Protein AF-A0A9D5EFJ5-F1 (afdb_monomer_lite)

Sequence (306 aa):
MTSESEPAAEPGQTRESKLQGLRSKIGEFRPDDLLLLDELTDQLERTRRLLRGETEEAAEAALARFSGQAEVEARIAAELAVSAPLAQPDRFGEAHRLAMRAVEVLEREGSRSPRVPRLGPLRPVVEAGAEYIAEYIVKSYAENIVTSLKKLYARREAQCAPQAPERRLIAHARLEMDRVAPTYSGGGLGAPFLLLGGLLVPLVASVTQYAGAIDFANRWVLFGGLGVLSVLFFLLSGMLLAGASVARRRSKLIMHQPLAALWETVGHAGRPPEDDATLFALAALILTAMLWFVLPAAGAVIYFVL

Radius of gyration: 32.92 Å; chains: 1; bounding box: 70×86×80 Å

Structure (mmCIF, N/CA/C/O backbone):
data_AF-A0A9D5EFJ5-F1
#
_entry.id   AF-A0A9D5EFJ5-F1
#
loop_
_atom_site.group_PDB
_atom_site.id
_atom_site.type_symbol
_atom_site.label_atom_id
_atom_site.label_alt_id
_atom_site.label_comp_id
_atom_site.label_asym_id
_atom_site.label_entity_id
_atom_site.label_seq_id
_atom_site.pdbx_PDB_ins_code
_atom_site.Cartn_x
_atom_site.Cartn_y
_atom_site.Cartn_z
_atom_site.occupancy
_atom_site.B_iso_or_equiv
_atom_site.auth_seq_id
_atom_site.auth_comp_id
_atom_site.auth_asym_id
_atom_site.auth_atom_id
_atom_site.pdbx_PDB_model_num
ATOM 1 N N . MET A 1 1 ? -5.883 71.395 -47.767 1.00 47.28 1 MET A N 1
ATOM 2 C CA . MET A 1 1 ? -7.279 71.846 -47.606 1.00 47.28 1 MET A CA 1
ATOM 3 C C . MET A 1 1 ? -8.037 71.394 -48.844 1.00 47.28 1 MET A C 1
ATOM 5 O O . MET A 1 1 ? -8.045 72.101 -49.836 1.00 47.28 1 MET A O 1
ATOM 9 N N . THR A 1 2 ? -8.579 70.181 -48.802 1.00 38.66 2 THR A N 1
ATOM 10 C CA . THR A 1 2 ? -9.576 69.659 -49.747 1.00 38.66 2 THR A CA 1
ATOM 11 C C . THR A 1 2 ? -10.281 68.531 -49.006 1.00 38.66 2 THR A C 1
ATOM 13 O O . THR A 1 2 ? -9.642 67.612 -48.504 1.00 38.66 2 THR A O 1
ATOM 16 N N . SER A 1 3 ? -11.580 68.724 -48.812 1.00 45.47 3 SER A N 1
ATOM 17 C CA . SER A 1 3 ? -12.507 67.840 -48.119 1.00 45.47 3 SER A CA 1
ATOM 18 C C . SER A 1 3 ? -13.130 66.923 -49.167 1.00 45.47 3 SER A C 1
ATOM 20 O O . SER A 1 3 ? -13.713 67.424 -50.123 1.00 45.47 3 SER A O 1
ATOM 22 N N . GLU A 1 4 ? -13.006 65.610 -48.988 1.00 45.62 4 GLU A N 1
ATOM 23 C CA . GLU A 1 4 ? -13.857 64.624 -49.656 1.00 45.62 4 GLU A CA 1
ATOM 24 C C . GLU A 1 4 ? -14.762 63.992 -48.599 1.00 45.62 4 GLU A C 1
ATOM 26 O O . GLU A 1 4 ? -14.306 63.428 -47.605 1.00 45.62 4 GLU A O 1
ATOM 31 N N . SER A 1 5 ? -16.062 64.194 -48.788 1.00 49.62 5 SER A N 1
ATOM 32 C CA . SER A 1 5 ? -17.155 63.649 -47.996 1.00 49.62 5 SER A CA 1
ATOM 33 C C . SER A 1 5 ? -17.522 62.256 -48.509 1.00 49.62 5 SER A C 1
ATOM 35 O O . SER A 1 5 ? -18.001 62.119 -49.635 1.00 49.62 5 SER A O 1
ATOM 37 N N . GLU A 1 6 ? -17.330 61.243 -47.673 1.00 50.19 6 GLU A N 1
ATOM 38 C CA . GLU A 1 6 ? -17.761 59.861 -47.901 1.00 50.19 6 GLU A CA 1
ATOM 39 C C . GLU A 1 6 ? -19.269 59.713 -47.576 1.00 50.19 6 GLU A C 1
ATOM 41 O O . GLU A 1 6 ? -19.713 60.214 -46.536 1.00 50.19 6 GLU A O 1
ATOM 46 N N . PRO A 1 7 ? -20.099 59.085 -48.435 1.00 50.78 7 PRO A N 1
ATOM 47 C CA . PRO A 1 7 ? -21.536 58.961 -48.196 1.00 50.78 7 PRO A CA 1
ATOM 48 C C . PRO A 1 7 ? -21.864 57.823 -47.214 1.00 50.78 7 PRO A C 1
ATOM 50 O O . PRO A 1 7 ? -21.381 56.700 -47.338 1.00 50.78 7 PRO A O 1
ATOM 53 N N . ALA A 1 8 ? -22.737 58.119 -46.248 1.00 48.03 8 ALA A N 1
ATOM 54 C CA . ALA A 1 8 ? -23.219 57.186 -45.233 1.00 48.03 8 ALA A CA 1
ATOM 55 C C . ALA A 1 8 ? -24.102 56.072 -45.835 1.00 48.03 8 ALA A C 1
ATOM 57 O O . ALA A 1 8 ? -25.132 56.350 -46.447 1.00 48.03 8 ALA A O 1
ATOM 58 N N . ALA A 1 9 ? -23.718 54.810 -45.619 1.00 48.19 9 ALA A N 1
ATOM 59 C CA . ALA A 1 9 ? -24.516 53.635 -45.965 1.00 48.19 9 ALA A CA 1
ATOM 60 C C . ALA A 1 9 ? -25.648 53.402 -44.941 1.00 48.19 9 ALA A C 1
ATOM 62 O O . ALA A 1 9 ? -25.416 53.378 -43.730 1.00 48.19 9 ALA A O 1
ATOM 63 N N . GLU A 1 10 ? -26.878 53.221 -45.432 1.00 56.62 10 GLU A N 1
ATOM 64 C CA . GLU A 1 10 ? -28.094 53.064 -44.625 1.00 56.62 10 GLU A CA 1
ATOM 65 C C . GLU A 1 10 ? -28.124 51.750 -43.798 1.00 56.62 10 GLU A C 1
ATOM 67 O O . GLU A 1 10 ? -27.931 50.660 -44.341 1.00 56.62 10 GLU A O 1
ATOM 72 N N . PRO A 1 11 ? -28.445 51.795 -42.488 1.00 52.81 11 PRO A N 1
ATOM 73 C CA . PRO A 1 11 ? -28.350 50.651 -41.565 1.00 52.81 11 PRO A CA 1
ATOM 74 C C . PRO A 1 11 ? -29.507 49.624 -41.626 1.00 52.81 11 PRO A C 1
ATOM 76 O O . PRO A 1 11 ? -29.551 48.705 -40.803 1.00 52.81 11 PRO A O 1
ATOM 79 N N . GLY A 1 12 ? -30.453 49.746 -42.565 1.00 55.78 12 GLY A N 1
ATOM 80 C CA . GLY A 1 12 ? -31.653 48.891 -42.633 1.00 55.78 12 GLY A CA 1
ATOM 81 C C . GLY A 1 12 ? -31.489 47.589 -43.429 1.00 55.78 12 GLY A C 1
ATOM 82 O O . GLY A 1 12 ? -32.004 46.542 -43.033 1.00 55.78 12 GLY A O 1
ATOM 83 N N . GLN A 1 13 ? -30.719 47.617 -44.519 1.00 55.59 13 GLN A N 1
ATOM 84 C CA . GLN A 1 13 ? -30.711 46.544 -45.526 1.00 55.59 13 GLN A CA 1
ATOM 85 C C . GLN A 1 13 ? -30.025 45.250 -45.042 1.00 55.59 13 GLN A C 1
ATOM 87 O O . GLN A 1 13 ? -30.411 44.136 -45.400 1.00 55.59 13 GLN A O 1
ATOM 92 N N . THR A 1 14 ? -29.040 45.375 -44.151 1.00 61.50 14 THR A N 1
ATOM 93 C CA . THR A 1 14 ? -28.231 44.249 -43.656 1.00 61.50 14 THR A CA 1
ATOM 94 C C . THR A 1 14 ? -28.975 43.378 -42.639 1.00 61.50 14 THR A C 1
ATOM 96 O O . THR A 1 14 ? -28.653 42.200 -42.467 1.00 61.50 14 THR A O 1
ATOM 99 N N . ARG A 1 15 ? -29.970 43.934 -41.934 1.00 60.28 15 ARG A N 1
ATOM 100 C CA . ARG A 1 15 ? -30.689 43.225 -40.863 1.00 60.28 15 ARG A CA 1
ATOM 101 C C . ARG A 1 15 ? -31.810 42.349 -41.417 1.00 60.28 15 ARG A C 1
ATOM 103 O O . ARG A 1 15 ? -31.936 41.203 -40.993 1.00 60.28 15 ARG A O 1
ATOM 110 N N . GLU A 1 16 ? -32.552 42.844 -42.405 1.00 67.19 16 GLU A N 1
ATOM 111 C CA . GLU A 1 16 ? -33.590 42.063 -43.087 1.00 67.19 16 GLU A CA 1
ATOM 112 C C . GLU A 1 16 ? -32.994 40.923 -43.916 1.00 67.19 16 GLU A C 1
ATOM 114 O O . GLU A 1 16 ? -33.463 39.793 -43.805 1.00 67.19 16 GLU A O 1
ATOM 119 N N . SER A 1 17 ? -31.884 41.167 -44.623 1.00 68.19 17 SER A N 1
ATOM 120 C CA . SER A 1 17 ? -31.132 40.126 -45.344 1.00 68.19 17 SER A CA 1
ATOM 121 C C . SER A 1 17 ? -30.674 38.985 -44.418 1.00 68.19 17 SER A C 1
ATOM 123 O O . SER A 1 17 ? -30.852 37.804 -44.731 1.00 68.19 17 SER A O 1
ATOM 125 N N . LYS A 1 18 ? -30.179 39.311 -43.212 1.00 65.31 18 LYS A N 1
ATOM 126 C CA . LYS A 1 18 ? -29.806 38.304 -42.201 1.00 65.31 18 LYS A CA 1
ATOM 127 C C . LYS A 1 18 ? -31.008 37.523 -41.664 1.00 65.31 18 LYS A C 1
ATOM 129 O O . LYS A 1 18 ? -30.889 36.319 -41.443 1.00 65.31 18 LYS A O 1
ATOM 134 N N . LEU A 1 19 ? -32.154 38.174 -41.463 1.00 66.75 19 LEU A N 1
ATOM 135 C CA . LEU A 1 19 ? -33.380 37.512 -41.001 1.00 66.75 19 LEU A CA 1
ATOM 136 C C . LEU A 1 19 ? -33.989 36.607 -42.081 1.00 66.75 19 LEU A C 1
ATOM 138 O O . LEU A 1 19 ? -34.489 35.528 -41.762 1.00 66.75 19 LEU A O 1
ATOM 142 N N . GLN A 1 20 ? -33.890 36.996 -43.353 1.00 70.38 20 GLN A N 1
ATOM 143 C CA . GLN A 1 20 ? -34.321 36.176 -44.484 1.00 70.38 20 GLN A CA 1
ATOM 144 C C . GLN A 1 20 ? -33.428 34.940 -44.657 1.00 70.38 20 GLN A C 1
ATOM 146 O O . GLN A 1 20 ? -33.949 33.840 -44.833 1.00 70.38 20 GLN A O 1
ATOM 151 N N . GLY A 1 21 ? -32.107 35.094 -44.496 1.00 66.62 21 GLY A N 1
ATOM 152 C CA . GLY A 1 21 ? -31.154 33.977 -44.505 1.00 66.62 21 GLY A CA 1
ATOM 153 C C . GLY A 1 21 ? -31.282 33.023 -43.307 1.00 66.62 21 GLY A C 1
ATOM 154 O O . GLY A 1 21 ? -30.957 31.844 -43.417 1.00 66.62 21 GLY A O 1
ATOM 155 N N . LEU A 1 22 ? -31.780 33.502 -42.162 1.00 60.41 22 LEU A N 1
ATOM 156 C CA . LEU A 1 22 ? -32.129 32.651 -41.017 1.00 60.41 22 LEU A CA 1
ATOM 157 C C . LEU A 1 22 ? -33.438 31.890 -41.256 1.00 60.41 22 LEU A C 1
ATOM 159 O O . LEU A 1 22 ? -33.509 30.701 -40.959 1.00 60.41 22 LEU A O 1
ATOM 163 N N . ARG A 1 23 ? -34.458 32.537 -41.838 1.00 60.59 23 ARG A N 1
ATOM 164 C CA . ARG A 1 23 ? -35.725 31.874 -42.189 1.00 60.59 23 ARG A CA 1
ATOM 165 C C . ARG A 1 23 ? -35.553 30.799 -43.259 1.00 60.59 23 ARG A C 1
ATOM 167 O O . ARG A 1 23 ? -36.187 29.756 -43.140 1.00 60.59 23 ARG A O 1
ATOM 174 N N . SER A 1 24 ? -34.695 31.014 -44.258 1.00 61.81 24 SER A N 1
ATOM 175 C CA . SER A 1 24 ? -34.418 29.989 -45.272 1.00 61.81 24 SER A CA 1
ATOM 176 C C . SER A 1 24 ? -33.706 28.771 -44.681 1.00 61.81 24 SER A C 1
ATOM 178 O O . SER A 1 24 ? -34.071 27.651 -45.015 1.00 61.81 24 SER A O 1
ATOM 180 N N . LYS A 1 25 ? -32.778 28.970 -43.733 1.00 58.41 25 LYS A N 1
ATOM 181 C CA . LYS A 1 25 ? -32.111 27.870 -43.013 1.00 58.41 25 LYS A CA 1
ATOM 182 C C . LYS A 1 25 ? -33.039 27.093 -42.078 1.00 58.41 25 LYS A C 1
ATOM 184 O O . LYS A 1 25 ? -32.859 25.897 -41.905 1.00 58.41 25 LYS A O 1
ATOM 189 N N . ILE A 1 26 ? -34.037 27.749 -41.482 1.00 58.66 26 ILE A N 1
ATOM 190 C CA . ILE A 1 26 ? -35.037 27.080 -40.630 1.00 58.66 26 ILE A CA 1
ATOM 191 C C . ILE A 1 26 ? -36.000 26.220 -41.469 1.00 58.66 26 ILE A C 1
ATOM 193 O O . ILE A 1 26 ? -36.470 25.194 -40.991 1.00 58.66 26 ILE A O 1
ATOM 197 N N . GLY A 1 27 ? -36.256 26.588 -42.728 1.00 56.75 27 GLY A N 1
ATOM 198 C CA . GLY A 1 27 ? -37.067 25.788 -43.654 1.00 56.75 27 GLY A CA 1
ATOM 199 C C . GLY A 1 27 ? -36.368 24.547 -44.225 1.00 56.75 27 GLY A C 1
ATOM 200 O O . GLY A 1 27 ? -37.014 23.767 -44.917 1.00 56.75 27 GLY A O 1
ATOM 201 N N . GLU A 1 28 ? -35.071 24.366 -43.957 1.00 57.62 28 GLU A N 1
ATOM 202 C CA . GLU A 1 28 ? -34.240 23.292 -44.524 1.00 57.62 28 GLU A CA 1
ATOM 203 C C . GLU A 1 28 ? -34.082 22.081 -43.582 1.00 57.62 28 GLU A C 1
ATOM 205 O O . GLU A 1 28 ? -33.485 21.073 -43.960 1.00 57.62 28 GLU A O 1
ATOM 210 N N . PHE A 1 29 ? -34.639 22.142 -42.366 1.00 54.31 29 PHE A N 1
ATOM 211 C CA . PHE A 1 29 ? -34.647 21.001 -41.449 1.00 54.31 29 PHE A CA 1
ATOM 212 C C . PHE A 1 29 ? -35.578 19.904 -41.970 1.00 54.31 29 PHE A C 1
ATOM 214 O O . PHE A 1 29 ? -36.763 20.133 -42.226 1.00 54.31 29 PHE A O 1
ATOM 221 N N . ARG A 1 30 ? -35.040 18.691 -42.128 1.00 59.56 30 ARG A N 1
ATOM 222 C CA . ARG A 1 30 ? -35.836 17.516 -42.490 1.00 59.56 30 ARG A CA 1
ATOM 223 C C . ARG A 1 30 ? -36.831 17.199 -41.364 1.00 59.56 30 ARG A C 1
ATOM 225 O O . ARG A 1 30 ? -36.515 17.423 -40.198 1.00 59.56 30 ARG A O 1
ATOM 232 N N . PRO A 1 31 ? -38.008 16.628 -41.678 1.00 58.53 31 PRO A N 1
ATOM 233 C CA . PRO A 1 31 ? -38.983 16.225 -40.661 1.00 58.53 31 PRO A CA 1
ATOM 234 C C . PRO A 1 31 ? -38.388 15.281 -39.599 1.00 58.53 31 PRO A C 1
ATOM 236 O O . PRO A 1 31 ? -38.778 15.357 -38.440 1.00 58.53 31 PRO A O 1
ATOM 239 N N . ASP A 1 32 ? -37.385 14.475 -39.959 1.00 56.69 32 ASP A N 1
ATOM 240 C CA . ASP A 1 32 ? -36.667 13.593 -39.028 1.00 56.69 32 ASP A CA 1
ATOM 241 C C . ASP A 1 32 ? -35.785 14.357 -38.017 1.00 56.69 32 ASP A C 1
ATOM 243 O O . ASP A 1 32 ? -35.671 13.945 -36.863 1.00 56.69 32 ASP A O 1
ATOM 247 N N . ASP A 1 33 ? -35.210 15.501 -38.407 1.00 56.09 33 ASP A N 1
ATOM 248 C CA . ASP A 1 33 ? -34.431 16.357 -37.499 1.00 56.09 33 ASP A CA 1
ATOM 249 C C . ASP A 1 33 ? -35.350 17.102 -36.522 1.00 56.09 33 ASP A C 1
ATOM 251 O O . ASP A 1 33 ? -34.983 17.327 -35.370 1.00 56.09 33 ASP A O 1
ATOM 255 N N . LEU A 1 34 ? -36.568 17.444 -36.957 1.00 60.66 34 LEU A N 1
ATOM 256 C CA . LEU A 1 34 ? -37.600 18.020 -36.092 1.00 60.66 34 LEU A CA 1
ATOM 257 C C . LEU A 1 34 ? -38.104 17.000 -35.063 1.00 60.66 34 LEU A C 1
ATOM 259 O O . LEU A 1 34 ? -38.287 17.372 -33.912 1.00 60.66 34 LEU A O 1
ATOM 263 N N . LEU A 1 35 ? -38.241 15.721 -35.435 1.00 64.19 35 LEU A N 1
ATOM 264 C CA . LEU A 1 35 ? -38.588 14.634 -34.507 1.00 64.19 35 LEU A CA 1
ATOM 265 C C . LEU A 1 35 ? -37.483 14.369 -33.473 1.00 64.19 35 LEU A C 1
ATOM 267 O O . LEU A 1 35 ? -37.779 14.134 -32.304 1.00 64.19 35 LEU A O 1
ATOM 271 N N . LEU A 1 36 ? -36.209 14.433 -33.877 1.00 60.91 36 LEU A N 1
ATOM 272 C CA . LEU A 1 36 ? -35.073 14.315 -32.954 1.00 60.91 36 LEU A CA 1
ATOM 273 C C . LEU A 1 36 ? -34.976 15.511 -32.005 1.00 60.91 36 LEU A C 1
ATOM 275 O O . LEU A 1 36 ? -34.659 15.338 -30.829 1.00 60.91 36 LEU A O 1
ATOM 279 N N . LEU A 1 37 ? -35.252 16.719 -32.499 1.00 65.50 37 LEU A N 1
ATOM 280 C CA . LEU A 1 37 ? -35.305 17.915 -31.667 1.00 65.50 37 LEU A CA 1
ATOM 281 C C . LEU A 1 37 ? -36.511 17.889 -30.729 1.00 65.50 37 LEU A C 1
ATOM 283 O O . LEU A 1 37 ? -36.347 18.298 -29.587 1.00 65.50 37 LEU A O 1
ATOM 287 N N . ASP A 1 38 ? -37.666 17.370 -31.144 1.00 70.06 38 ASP A N 1
ATOM 288 C CA . ASP A 1 38 ? -38.824 17.190 -30.263 1.00 70.06 38 ASP A CA 1
ATOM 289 C C . ASP A 1 38 ? -38.540 16.148 -29.180 1.00 70.06 38 ASP A C 1
ATOM 291 O O . ASP A 1 38 ? -38.756 16.436 -28.011 1.00 70.06 38 ASP A O 1
ATOM 295 N N . GLU A 1 39 ? -37.954 14.993 -29.512 1.00 71.50 39 GLU A N 1
ATOM 296 C CA . GLU A 1 39 ? -37.586 13.976 -28.514 1.00 71.50 39 GLU A CA 1
ATOM 297 C C . GLU A 1 39 ? -36.533 14.507 -27.527 1.00 71.50 39 GLU A C 1
ATOM 299 O O . GLU A 1 39 ? -36.642 14.294 -26.320 1.00 71.50 39 GLU A O 1
ATOM 304 N N . LEU A 1 40 ? -35.525 15.247 -28.004 1.00 66.25 40 LEU A N 1
ATOM 305 C CA . LEU A 1 40 ? -34.531 15.886 -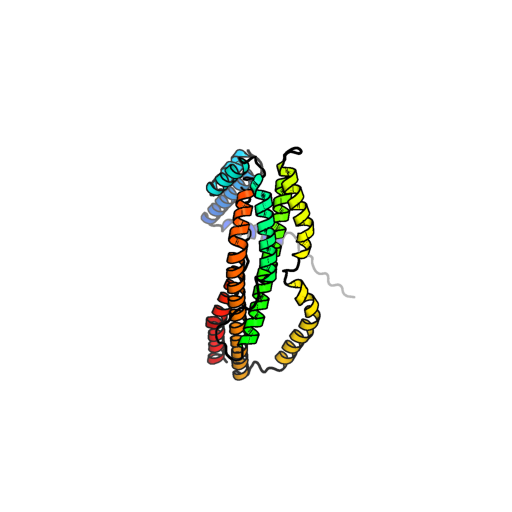27.134 1.00 66.25 40 LEU A CA 1
ATOM 306 C C . LEU A 1 40 ? -35.146 17.002 -26.284 1.00 66.25 40 LEU A C 1
ATOM 308 O O . LEU A 1 40 ? -34.763 17.172 -25.125 1.00 66.25 40 LEU A O 1
ATOM 312 N N . THR A 1 41 ? -36.104 17.748 -26.836 1.00 76.12 41 THR A N 1
ATOM 313 C CA . THR A 1 41 ? -36.837 18.799 -26.121 1.00 76.12 41 THR A CA 1
ATOM 314 C C . THR A 1 41 ? -37.747 18.189 -25.062 1.00 76.12 41 THR A C 1
ATOM 316 O O . THR A 1 41 ? -37.753 18.668 -23.932 1.00 76.12 41 THR A O 1
ATOM 319 N N . ASP A 1 42 ? -38.416 17.079 -25.362 1.00 75.38 42 ASP A N 1
ATOM 320 C CA . ASP A 1 42 ? -39.234 16.306 -24.429 1.00 75.38 42 ASP A CA 1
ATOM 321 C C . ASP A 1 42 ? -38.381 15.648 -23.347 1.00 75.38 42 ASP A C 1
ATOM 323 O O . ASP A 1 42 ? -38.771 15.637 -22.180 1.00 75.38 42 ASP A O 1
ATOM 327 N N . GLN A 1 43 ? -37.190 15.143 -23.678 1.00 71.00 43 GLN A N 1
ATOM 328 C CA . GLN A 1 43 ? -36.236 14.643 -22.687 1.00 71.00 43 GLN A CA 1
ATOM 329 C C . GLN A 1 43 ? -35.720 15.761 -21.778 1.00 71.00 43 GLN A C 1
ATOM 331 O O . GLN A 1 43 ? -35.647 15.573 -20.560 1.00 71.00 43 GLN A O 1
ATOM 336 N N . LEU A 1 44 ? -35.403 16.934 -22.329 1.00 71.88 44 LEU A N 1
ATOM 337 C CA . LEU A 1 44 ? -34.976 18.103 -21.560 1.00 71.88 44 LEU A CA 1
ATOM 338 C C . LEU A 1 44 ? -36.108 18.671 -20.703 1.00 71.88 44 LEU A C 1
ATOM 340 O O . LEU A 1 44 ? -35.864 19.011 -19.550 1.00 71.88 44 LEU A O 1
ATOM 344 N N . GLU A 1 45 ? -37.337 18.726 -21.210 1.00 70.38 45 GLU A N 1
ATOM 345 C CA . GLU A 1 45 ? -38.508 19.208 -20.477 1.00 70.38 45 GLU A CA 1
ATOM 346 C C . GLU A 1 45 ? -38.929 18.200 -19.397 1.00 70.38 45 GLU A C 1
ATOM 348 O O . GLU A 1 45 ? -39.250 18.596 -18.278 1.00 70.38 45 GLU A O 1
ATOM 353 N N . ARG A 1 46 ? -38.817 16.890 -19.660 1.00 63.97 46 ARG A N 1
ATOM 354 C CA . ARG A 1 46 ? -38.998 15.816 -18.667 1.00 63.97 46 ARG A CA 1
ATOM 355 C C . ARG A 1 46 ? -37.944 15.898 -17.563 1.00 63.97 46 ARG A C 1
ATOM 357 O O . ARG A 1 46 ? -38.290 15.836 -16.387 1.00 63.97 46 ARG A O 1
ATOM 364 N N . THR A 1 47 ? -36.680 16.123 -17.918 1.00 64.50 47 THR A N 1
ATOM 365 C CA . THR A 1 47 ? -35.578 16.313 -16.955 1.00 64.50 47 THR A CA 1
ATOM 366 C C . THR A 1 47 ? -35.751 17.613 -16.165 1.00 64.50 47 THR A C 1
ATOM 368 O O . THR A 1 47 ? -35.570 17.644 -14.952 1.00 64.50 47 THR A O 1
ATOM 371 N N . ARG A 1 48 ? -36.181 18.691 -16.824 1.00 65.88 48 ARG A N 1
ATOM 372 C CA . ARG A 1 48 ? -36.479 19.986 -16.204 1.00 65.88 48 ARG A CA 1
ATOM 373 C C . ARG A 1 48 ? -37.675 19.912 -15.259 1.00 65.88 48 ARG A C 1
ATOM 375 O O . ARG A 1 48 ? -37.631 20.564 -14.222 1.00 65.88 48 ARG A O 1
ATOM 382 N N . ARG A 1 49 ? -38.716 19.137 -15.584 1.00 62.25 49 ARG A N 1
ATOM 383 C CA . ARG A 1 49 ? -39.863 18.871 -14.698 1.00 62.25 49 ARG A CA 1
ATOM 384 C C . ARG A 1 49 ? -39.447 18.057 -13.474 1.00 62.25 49 ARG A C 1
ATOM 386 O O . ARG A 1 49 ? -39.788 18.456 -12.366 1.00 62.25 49 ARG A O 1
ATOM 393 N N . LEU A 1 50 ? -38.622 17.020 -13.652 1.00 59.28 50 LEU A N 1
ATOM 394 C CA . LEU A 1 50 ? -38.018 16.267 -12.541 1.00 59.28 50 LEU A CA 1
ATOM 395 C C . LEU A 1 50 ? -37.172 17.168 -11.620 1.00 59.28 50 LEU A C 1
ATOM 397 O O . LEU A 1 50 ? -37.210 17.016 -10.406 1.00 59.28 50 LEU A O 1
ATOM 401 N N . LEU A 1 51 ? -36.456 18.148 -12.182 1.00 59.97 51 LEU A N 1
ATOM 402 C CA . LEU A 1 51 ? -35.630 19.100 -11.428 1.00 59.97 51 LEU A CA 1
ATOM 403 C C . LEU A 1 51 ? -36.414 20.271 -10.803 1.00 59.97 51 LEU A C 1
ATOM 405 O O . LEU A 1 51 ? -35.865 20.971 -9.954 1.00 59.97 51 LEU A O 1
ATOM 409 N N . ARG A 1 52 ? -37.662 20.534 -11.223 1.00 60.88 52 ARG A N 1
ATOM 410 C CA . ARG A 1 52 ? -38.454 21.704 -10.785 1.00 60.88 52 ARG A CA 1
ATOM 411 C C . ARG A 1 52 ? -39.518 21.426 -9.722 1.00 60.88 52 ARG A C 1
ATOM 413 O O . ARG A 1 52 ? -40.135 22.386 -9.271 1.00 60.88 52 ARG A O 1
ATOM 420 N N . GLY A 1 53 ? -39.666 20.189 -9.254 1.00 56.44 53 GLY A N 1
ATOM 421 C CA . GLY A 1 53 ? -40.389 19.911 -8.010 1.00 56.44 53 GLY A CA 1
ATOM 422 C C . GLY A 1 53 ? -41.866 19.552 -8.158 1.00 56.44 53 GLY A C 1
ATOM 423 O O . GLY A 1 53 ? -42.716 20.203 -7.559 1.00 56.44 53 GLY A O 1
ATOM 424 N N . GLU A 1 54 ? -42.169 18.454 -8.848 1.00 54.44 54 GLU A N 1
ATOM 425 C CA . GLU A 1 54 ? -43.401 17.707 -8.575 1.00 54.44 54 GLU A CA 1
ATOM 426 C C . GLU A 1 54 ? -43.021 16.340 -8.001 1.00 54.44 54 GLU A C 1
ATOM 428 O O . GLU A 1 54 ? -42.597 15.448 -8.723 1.00 54.44 54 GLU A O 1
ATOM 433 N N . THR A 1 55 ? -43.114 16.303 -6.666 1.00 64.50 55 THR A N 1
ATOM 434 C CA . THR A 1 55 ? -42.871 15.229 -5.689 1.00 64.50 55 THR A CA 1
ATOM 435 C C . THR A 1 55 ? -41.477 14.587 -5.675 1.00 64.50 55 THR A C 1
ATOM 437 O O . THR A 1 55 ? -40.971 14.059 -6.661 1.00 64.50 55 THR A O 1
ATOM 440 N N . GLU A 1 56 ? -40.865 14.590 -4.486 1.00 64.62 56 GLU A N 1
ATOM 441 C CA . GLU A 1 56 ? -39.658 13.817 -4.154 1.00 64.62 56 GLU A CA 1
ATOM 442 C C . GLU A 1 56 ? -39.801 12.355 -4.608 1.00 64.62 56 GLU A C 1
ATOM 444 O O . GLU A 1 56 ? -38.888 11.810 -5.214 1.00 64.62 56 GLU A O 1
ATOM 449 N N . GLU A 1 57 ? -41.007 11.794 -4.487 1.00 65.25 57 GLU A N 1
ATOM 450 C CA . GLU A 1 57 ? -41.378 10.460 -4.969 1.00 65.25 57 GLU A CA 1
ATOM 451 C C . GLU A 1 57 ? -41.240 10.264 -6.490 1.00 65.25 57 GLU A C 1
ATOM 453 O O . GLU A 1 57 ? -40.850 9.183 -6.927 1.00 65.25 57 GLU A O 1
ATOM 458 N N . ALA A 1 58 ? -41.547 11.260 -7.331 1.00 61.81 58 ALA A N 1
ATOM 459 C CA . ALA A 1 58 ? -41.410 11.120 -8.785 1.00 61.81 58 ALA A CA 1
ATOM 460 C C . ALA A 1 58 ? -39.942 11.219 -9.228 1.00 61.81 58 ALA A C 1
ATOM 462 O O . ALA A 1 58 ? -39.519 10.505 -10.144 1.00 61.81 58 ALA A O 1
ATOM 463 N N . ALA A 1 59 ? -39.158 12.065 -8.553 1.00 63.16 59 ALA A N 1
ATOM 464 C CA . ALA A 1 59 ? -37.711 12.122 -8.720 1.00 63.16 59 ALA A CA 1
ATOM 465 C C . ALA A 1 59 ? -37.054 10.816 -8.246 1.00 63.16 59 ALA A C 1
ATOM 467 O O . ALA A 1 59 ? -36.249 10.233 -8.972 1.00 63.16 59 ALA A O 1
ATOM 468 N N . GLU A 1 60 ? -37.459 10.303 -7.086 1.00 66.38 60 GLU A N 1
ATOM 469 C CA . GLU A 1 60 ? -36.977 9.046 -6.522 1.00 66.38 60 GLU A CA 1
ATOM 470 C C . GLU A 1 60 ? -37.377 7.848 -7.394 1.00 66.38 60 GLU A C 1
ATOM 472 O O . GLU A 1 60 ? -36.528 7.021 -7.706 1.00 66.38 60 GLU A O 1
ATOM 477 N N . ALA A 1 61 ? -38.600 7.800 -7.935 1.00 67.69 61 ALA A N 1
ATOM 478 C CA . ALA A 1 61 ? -39.030 6.764 -8.881 1.00 67.69 61 ALA A CA 1
ATOM 479 C C . ALA A 1 61 ? -38.292 6.822 -10.233 1.00 67.69 61 ALA A C 1
ATOM 481 O O . ALA A 1 61 ? -38.076 5.786 -10.870 1.00 67.69 61 ALA A O 1
ATOM 482 N N . ALA A 1 62 ? -37.906 8.015 -10.698 1.00 64.88 62 ALA A N 1
ATOM 483 C CA . ALA A 1 62 ? -37.090 8.172 -11.901 1.00 64.88 62 ALA A CA 1
ATOM 484 C C . ALA A 1 62 ? -35.638 7.722 -11.665 1.00 64.88 62 ALA A C 1
ATOM 486 O O . ALA A 1 62 ? -35.058 7.066 -12.531 1.00 64.88 62 ALA A O 1
ATOM 487 N N . LEU A 1 63 ? -35.077 8.023 -10.490 1.00 66.75 63 LEU A N 1
ATOM 488 C CA . LEU A 1 63 ? -33.726 7.623 -10.084 1.00 66.75 63 LEU A CA 1
ATOM 489 C C . LEU A 1 63 ? -33.638 6.131 -9.723 1.00 66.75 63 LEU A C 1
ATOM 491 O O . LEU A 1 63 ? -32.644 5.489 -10.060 1.00 66.75 63 LEU A O 1
ATOM 495 N N . ALA A 1 64 ? -34.699 5.551 -9.152 1.00 70.62 64 ALA A N 1
ATOM 496 C CA . ALA A 1 64 ? -34.793 4.134 -8.792 1.00 70.62 64 ALA A CA 1
ATOM 497 C C . ALA A 1 64 ? -34.645 3.195 -10.003 1.00 70.62 64 ALA A C 1
ATOM 499 O O . ALA A 1 64 ? -34.219 2.050 -9.884 1.00 70.62 64 ALA A O 1
ATOM 500 N N . ARG A 1 65 ? -34.954 3.686 -11.210 1.00 64.94 65 ARG A N 1
ATOM 501 C CA . ARG A 1 65 ? -34.740 2.942 -12.465 1.00 64.94 65 ARG A CA 1
ATOM 502 C C . ARG A 1 65 ? -33.260 2.798 -12.829 1.00 64.94 65 ARG A C 1
ATOM 504 O O . ARG A 1 65 ? -32.920 1.922 -13.618 1.00 64.94 65 ARG A O 1
ATOM 511 N N . PHE A 1 66 ? -32.396 3.640 -12.264 1.00 64.69 66 PHE A N 1
ATOM 512 C CA . PHE A 1 66 ? -30.947 3.623 -12.467 1.00 64.69 66 PHE A CA 1
ATOM 513 C C . PHE A 1 66 ? -30.176 3.098 -11.244 1.00 64.69 66 PHE A C 1
ATOM 515 O O . PHE A 1 66 ? -28.987 2.793 -11.367 1.00 64.69 66 PHE A O 1
ATOM 522 N N . SER A 1 67 ? -30.823 2.934 -10.083 1.00 62.50 67 SER A N 1
ATOM 523 C CA . SER A 1 67 ? -30.221 2.371 -8.867 1.00 62.50 67 SER A CA 1
ATOM 524 C C . SER A 1 67 ? -30.172 0.836 -8.926 1.00 62.50 67 SER A C 1
ATOM 526 O O . SER A 1 67 ? -30.841 0.111 -8.197 1.00 62.50 67 SER A O 1
ATOM 528 N N . GLY A 1 68 ? -29.351 0.297 -9.826 1.00 58.41 68 GLY A N 1
ATOM 529 C CA . GLY A 1 68 ? -29.125 -1.147 -9.972 1.00 58.41 68 GLY A CA 1
ATOM 530 C C . GLY A 1 68 ? -28.274 -1.774 -8.858 1.00 58.41 68 GLY A C 1
ATOM 531 O O . GLY A 1 68 ? -27.411 -2.595 -9.158 1.00 58.41 68 GLY A O 1
ATOM 532 N N . GLN A 1 69 ? -28.442 -1.372 -7.593 1.00 68.62 69 GLN A N 1
ATOM 533 C CA . GLN A 1 69 ? -27.539 -1.743 -6.495 1.00 68.62 69 GLN A CA 1
ATOM 534 C C . GLN A 1 69 ? -28.245 -2.363 -5.279 1.00 68.62 69 GLN A C 1
ATOM 536 O O . GLN A 1 69 ? -27.808 -2.164 -4.148 1.00 68.62 69 GLN A O 1
ATOM 541 N N . ALA A 1 70 ? -29.276 -3.185 -5.501 1.00 75.44 70 ALA A N 1
ATOM 542 C CA . ALA A 1 70 ? -30.031 -3.850 -4.430 1.00 75.44 70 ALA A CA 1
ATOM 543 C C . ALA A 1 70 ? -29.143 -4.575 -3.393 1.00 75.44 70 ALA A C 1
ATOM 545 O O . ALA A 1 70 ? -29.445 -4.569 -2.205 1.00 75.44 70 ALA A O 1
ATOM 546 N N . GLU A 1 71 ? -28.014 -5.162 -3.808 1.00 77.25 71 GLU A N 1
ATOM 547 C CA . GLU A 1 71 ? -27.068 -5.807 -2.886 1.00 77.25 71 GLU A CA 1
ATOM 548 C C . GLU A 1 71 ? -26.300 -4.798 -2.011 1.00 77.25 71 GLU A C 1
ATOM 550 O O . GLU A 1 71 ? -26.059 -5.043 -0.828 1.00 77.25 71 GLU A O 1
ATOM 555 N N . VAL A 1 72 ? -25.928 -3.640 -2.567 1.00 80.31 72 VAL A N 1
ATOM 556 C CA . VAL A 1 72 ? -25.263 -2.565 -1.814 1.00 80.31 72 VAL A CA 1
ATOM 557 C C . VAL A 1 72 ? -26.249 -1.921 -0.850 1.00 80.31 72 VAL A C 1
ATOM 559 O O . VAL A 1 72 ? -25.896 -1.705 0.303 1.00 80.31 72 VAL A O 1
ATOM 562 N N . GLU A 1 73 ? -27.479 -1.669 -1.291 1.00 84.50 73 GLU A N 1
ATOM 563 C CA . GLU A 1 73 ? -28.556 -1.124 -0.461 1.00 84.50 73 GLU A CA 1
ATOM 564 C C . GLU A 1 73 ? -28.927 -2.082 0.675 1.00 84.50 73 GLU A C 1
ATOM 566 O O . GLU A 1 73 ? -28.997 -1.662 1.829 1.00 84.50 73 GLU A O 1
ATOM 571 N N . ALA A 1 74 ? -29.053 -3.383 0.393 1.00 81.94 74 ALA A N 1
ATOM 572 C CA . ALA A 1 74 ? -29.261 -4.404 1.417 1.00 81.94 74 ALA A CA 1
ATOM 573 C C . ALA A 1 74 ? -28.098 -4.456 2.418 1.00 81.94 74 ALA A C 1
ATOM 575 O O . ALA A 1 74 ? -28.324 -4.575 3.623 1.00 81.94 74 ALA A O 1
ATOM 576 N N . ARG A 1 75 ? -26.850 -4.314 1.948 1.00 81.25 75 ARG A N 1
ATOM 577 C CA . ARG A 1 75 ? -25.677 -4.220 2.828 1.00 81.25 75 ARG A CA 1
ATOM 578 C C . ARG A 1 75 ? -25.703 -2.951 3.679 1.00 81.25 75 ARG A C 1
ATOM 580 O O . ARG A 1 75 ? -25.421 -3.042 4.867 1.00 81.25 75 ARG A O 1
ATOM 587 N N . ILE A 1 76 ? -26.058 -1.797 3.112 1.00 84.81 76 ILE A N 1
ATOM 588 C CA . ILE A 1 76 ? -26.196 -0.534 3.854 1.00 84.81 76 ILE A CA 1
ATOM 589 C C . ILE A 1 76 ? -27.267 -0.682 4.936 1.00 84.81 76 ILE A C 1
ATOM 591 O O . ILE A 1 76 ? -27.013 -0.351 6.090 1.00 84.81 76 ILE A O 1
ATOM 595 N N . ALA A 1 77 ? -28.436 -1.225 4.591 1.00 85.81 77 ALA A N 1
ATOM 596 C CA . ALA A 1 77 ? -29.511 -1.470 5.546 1.00 85.81 77 ALA A CA 1
ATOM 597 C C . ALA A 1 77 ? -29.066 -2.423 6.668 1.00 85.81 77 ALA A C 1
ATOM 599 O O . ALA A 1 77 ? -29.322 -2.152 7.840 1.00 85.81 77 ALA A O 1
ATOM 600 N N . ALA A 1 78 ? -28.343 -3.496 6.329 1.00 82.50 78 ALA A N 1
ATOM 601 C CA . ALA A 1 78 ? -27.780 -4.419 7.311 1.00 82.50 78 ALA A CA 1
ATOM 602 C C . ALA A 1 78 ? -26.731 -3.747 8.217 1.00 82.50 78 ALA A C 1
ATOM 604 O O . ALA A 1 78 ? -26.732 -3.979 9.423 1.00 82.50 78 ALA A O 1
ATOM 605 N N . GLU A 1 79 ? -25.865 -2.888 7.670 1.00 83.19 79 GLU A N 1
ATOM 606 C CA . GLU A 1 79 ? -24.870 -2.138 8.446 1.00 83.19 79 GLU A CA 1
ATOM 607 C C . GLU A 1 79 ? -25.513 -1.098 9.374 1.00 83.19 79 GLU A C 1
ATOM 609 O O . GLU A 1 79 ? -25.069 -0.947 10.512 1.00 83.19 79 GLU A O 1
ATOM 614 N N . LEU A 1 80 ? -26.578 -0.423 8.930 1.00 85.38 80 LEU A N 1
ATOM 615 C CA . LEU A 1 80 ? -27.334 0.544 9.735 1.00 85.38 80 LEU A CA 1
ATOM 616 C C . LEU A 1 80 ? -28.187 -0.116 10.825 1.00 85.38 80 LEU A C 1
ATOM 618 O O . LEU A 1 80 ? -28.441 0.503 11.856 1.00 85.38 80 LEU A O 1
ATOM 622 N N . ALA A 1 81 ? -28.620 -1.361 10.619 1.00 83.44 81 ALA A N 1
ATOM 623 C CA . ALA A 1 81 ? -29.376 -2.115 11.616 1.00 83.44 81 ALA A CA 1
ATOM 624 C C . ALA A 1 81 ? -28.530 -2.488 12.849 1.00 83.44 81 ALA A C 1
ATOM 626 O O . ALA A 1 81 ? -29.083 -2.829 13.898 1.00 83.44 81 ALA A O 1
ATOM 627 N N . VAL A 1 82 ? -27.198 -2.422 12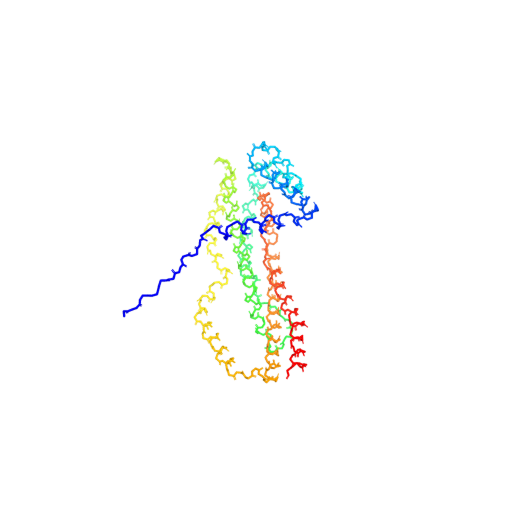.751 1.00 80.88 82 VAL A N 1
ATOM 628 C CA . VAL A 1 82 ? -26.303 -2.730 13.868 1.00 80.88 82 VAL A CA 1
ATOM 629 C C . VAL A 1 82 ? -26.134 -1.531 14.786 1.00 80.88 82 VAL A C 1
ATOM 631 O O . VAL A 1 82 ? -25.607 -0.487 14.417 1.00 80.88 82 VAL A O 1
ATOM 634 N N . SER A 1 83 ? -26.541 -1.724 16.036 1.00 74.69 83 SER A N 1
ATOM 635 C CA . SER A 1 83 ? -26.512 -0.711 17.090 1.00 74.69 83 SER A CA 1
ATOM 636 C C . SER A 1 83 ? -25.251 -0.756 17.960 1.00 74.69 83 SER A C 1
ATOM 638 O O . SER A 1 83 ? -24.945 0.222 18.641 1.00 74.69 83 SER A O 1
ATOM 640 N N . ALA A 1 84 ? -24.503 -1.864 17.948 1.00 84.56 84 ALA A N 1
ATOM 641 C CA . ALA A 1 84 ? -23.311 -2.041 18.776 1.00 84.56 84 ALA A CA 1
ATOM 642 C C . ALA A 1 84 ? -22.053 -1.424 18.118 1.00 84.56 84 ALA A C 1
ATOM 644 O O . ALA A 1 84 ? -21.723 -1.783 16.985 1.00 84.56 84 ALA A O 1
ATOM 645 N N . PRO A 1 85 ? -21.294 -0.551 18.815 1.00 88.88 85 PRO A N 1
ATOM 646 C CA . PRO A 1 85 ? -20.056 0.039 18.284 1.00 88.88 85 PRO A CA 1
ATOM 647 C C . PRO A 1 85 ? -18.904 -0.959 18.070 1.00 88.88 85 PRO A C 1
ATOM 649 O O . PRO A 1 85 ? -18.030 -0.712 17.237 1.00 88.88 85 PRO A O 1
ATOM 652 N N . LEU A 1 86 ? -18.883 -2.061 18.829 1.00 93.44 86 LEU A N 1
ATOM 653 C CA . LEU A 1 86 ? -17.941 -3.177 18.697 1.00 93.44 86 LEU A CA 1
ATOM 654 C C . LEU A 1 86 ? -18.723 -4.490 18.643 1.00 93.44 86 LEU A C 1
ATOM 656 O O . LEU A 1 86 ? -19.644 -4.687 19.432 1.00 93.44 86 LEU A O 1
ATOM 660 N N . ALA A 1 87 ? -18.315 -5.408 17.770 1.00 93.44 87 ALA A N 1
ATOM 661 C CA . ALA A 1 87 ? -18.905 -6.743 17.701 1.00 93.44 87 ALA A CA 1
ATOM 662 C C . ALA A 1 87 ? -18.435 -7.665 18.839 1.00 93.44 87 ALA A C 1
ATOM 664 O O . ALA A 1 87 ? -19.219 -8.471 19.332 1.00 93.44 87 ALA A O 1
ATOM 665 N N . GLN A 1 88 ? -17.169 -7.561 19.265 1.00 94.94 88 GLN A N 1
ATOM 666 C CA . GLN A 1 88 ? -16.606 -8.368 20.359 1.00 94.94 88 GLN A CA 1
ATOM 667 C C . GLN A 1 88 ? -15.781 -7.486 21.317 1.00 94.94 88 GLN A C 1
ATOM 669 O O . GLN A 1 88 ? -14.546 -7.465 21.226 1.00 94.94 88 GLN A O 1
ATOM 674 N N . PRO A 1 89 ? -16.435 -6.748 22.238 1.00 94.38 89 PRO A N 1
ATOM 675 C CA . PRO A 1 89 ? -15.764 -5.811 23.142 1.00 94.38 89 PRO A CA 1
ATOM 676 C C . PRO A 1 89 ? -14.631 -6.438 23.965 1.00 94.38 89 PRO A C 1
ATOM 678 O O . PRO A 1 89 ? -13.553 -5.854 24.074 1.00 94.38 89 PRO A O 1
ATOM 681 N N . ASP A 1 90 ? -14.836 -7.656 24.473 1.00 95.50 90 ASP A N 1
ATOM 682 C CA . ASP A 1 90 ? -13.882 -8.335 25.361 1.00 95.50 90 ASP A CA 1
ATOM 683 C C . ASP A 1 90 ? -12.557 -8.687 24.669 1.00 95.50 90 ASP A C 1
ATOM 685 O O . ASP A 1 90 ? -11.499 -8.717 25.298 1.00 95.50 90 ASP A O 1
ATOM 689 N N . ARG A 1 91 ? -12.593 -8.917 23.350 1.00 96.44 91 ARG A N 1
ATOM 690 C CA . ARG A 1 91 ? -11.420 -9.295 22.543 1.00 96.44 91 ARG A CA 1
ATOM 691 C C . ARG A 1 91 ? -10.756 -8.102 21.858 1.00 96.44 91 ARG A C 1
ATOM 693 O O . ARG A 1 91 ? -9.606 -8.209 21.429 1.00 96.44 91 ARG A O 1
ATOM 700 N N . PHE A 1 92 ? -11.439 -6.957 21.785 1.00 97.31 92 PHE A N 1
ATOM 701 C CA . PHE A 1 92 ? -10.969 -5.768 21.071 1.00 97.31 92 PHE A CA 1
ATOM 702 C C . PHE A 1 92 ? -9.582 -5.306 21.532 1.00 97.31 92 PHE A C 1
ATOM 704 O O . PHE A 1 92 ? -8.698 -5.080 20.708 1.00 97.31 92 PHE A O 1
ATOM 711 N N . GLY A 1 93 ? -9.360 -5.202 22.845 1.00 96.44 93 GLY A N 1
ATOM 712 C CA . GLY A 1 93 ? -8.085 -4.715 23.378 1.00 96.44 93 GLY A CA 1
ATOM 713 C C . GLY A 1 93 ? -6.902 -5.626 23.036 1.00 96.44 93 GLY A C 1
ATOM 714 O O . GLY A 1 93 ? -5.804 -5.144 22.757 1.00 96.44 93 GLY A O 1
ATOM 715 N N . GLU A 1 94 ? -7.111 -6.944 23.034 1.00 97.56 94 GLU A N 1
ATOM 716 C CA . GLU A 1 94 ? -6.088 -7.909 22.623 1.00 97.56 94 GLU A CA 1
ATOM 717 C C . GLU A 1 94 ? -5.813 -7.822 21.120 1.00 97.56 94 GLU A C 1
ATOM 719 O O . GLU A 1 94 ? -4.653 -7.713 20.716 1.00 97.56 94 GLU A O 1
ATOM 724 N N . ALA A 1 95 ? -6.868 -7.795 20.304 1.00 98.06 95 ALA A N 1
ATOM 725 C CA . ALA A 1 95 ? -6.748 -7.695 18.855 1.00 98.06 95 ALA A CA 1
ATOM 726 C C . ALA A 1 95 ? -6.070 -6.384 18.422 1.00 98.06 95 ALA A C 1
ATOM 728 O O . ALA A 1 95 ? -5.223 -6.397 17.529 1.00 98.06 95 ALA A O 1
ATOM 729 N N . HIS A 1 96 ? -6.365 -5.271 19.101 1.00 97.75 96 HIS A N 1
ATOM 730 C CA . HIS A 1 96 ? -5.702 -3.987 18.880 1.00 97.75 96 HIS A CA 1
ATOM 731 C C . HIS A 1 96 ? -4.192 -4.079 19.137 1.00 97.75 96 HIS A C 1
ATOM 733 O O . HIS A 1 96 ? -3.393 -3.742 18.264 1.00 97.75 96 HIS A O 1
ATOM 739 N N . ARG A 1 97 ? -3.778 -4.604 20.300 1.00 97.88 97 ARG A N 1
ATOM 740 C CA . ARG A 1 97 ? -2.351 -4.763 20.633 1.00 97.88 97 ARG A CA 1
ATOM 741 C C . ARG A 1 97 ? -1.633 -5.711 19.677 1.00 97.88 97 ARG A C 1
ATOM 743 O O . ARG A 1 97 ? -0.483 -5.456 19.323 1.00 97.88 97 ARG A O 1
ATOM 750 N N . LEU A 1 98 ? -2.293 -6.792 19.258 1.00 98.38 98 LEU A N 1
ATOM 751 C CA . LEU A 1 98 ? -1.745 -7.720 18.272 1.00 98.38 98 LEU A CA 1
ATOM 752 C C . LEU A 1 98 ? -1.534 -7.029 16.920 1.00 98.38 98 LEU A C 1
ATOM 754 O O . LEU A 1 98 ? -0.466 -7.179 16.330 1.00 98.38 98 LEU A O 1
ATOM 758 N N . ALA A 1 99 ? -2.510 -6.243 16.459 1.00 98.25 99 ALA A N 1
ATOM 759 C CA . ALA A 1 99 ? -2.389 -5.461 15.233 1.00 98.25 99 ALA A CA 1
ATOM 760 C C . ALA A 1 99 ? -1.250 -4.439 15.326 1.00 98.25 99 ALA A C 1
ATOM 762 O O . ALA A 1 99 ? -0.425 -4.381 14.421 1.00 98.25 99 ALA A O 1
ATOM 763 N N . MET A 1 100 ? -1.131 -3.704 16.435 1.00 97.88 100 MET A N 1
ATOM 764 C CA . MET A 1 100 ? -0.049 -2.728 16.615 1.00 97.88 100 MET A CA 1
ATOM 765 C C . MET A 1 100 ? 1.334 -3.374 16.663 1.00 97.88 100 MET A C 1
ATOM 767 O O . MET A 1 100 ? 2.259 -2.896 16.010 1.00 97.88 100 MET A O 1
ATOM 771 N N . ARG A 1 101 ? 1.472 -4.516 17.347 1.00 98.12 101 ARG A N 1
ATOM 772 C CA . ARG A 1 101 ? 2.707 -5.309 17.307 1.00 98.12 101 ARG A CA 1
ATOM 773 C C . ARG A 1 101 ? 3.025 -5.780 15.887 1.00 98.12 101 ARG A C 1
ATOM 775 O O . ARG A 1 101 ? 4.184 -5.785 15.489 1.00 98.12 101 ARG A O 1
ATOM 782 N N . ALA A 1 102 ? 2.015 -6.186 15.122 1.00 98.25 102 ALA A N 1
ATOM 783 C CA . ALA A 1 102 ? 2.206 -6.602 13.738 1.0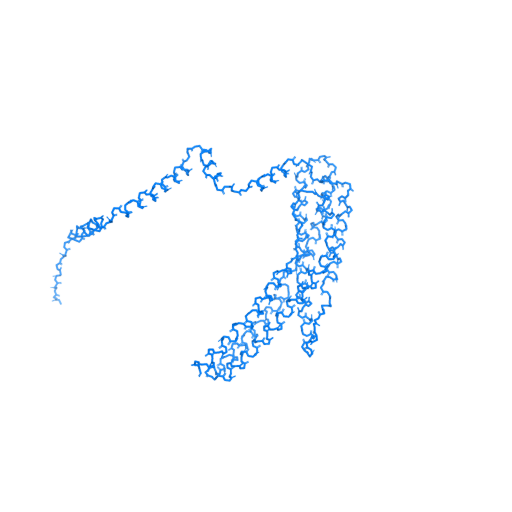0 98.25 102 ALA A CA 1
ATOM 784 C C . ALA A 1 102 ? 2.663 -5.436 12.849 1.00 98.25 102 ALA A C 1
ATOM 786 O O . ALA A 1 102 ? 3.557 -5.638 12.035 1.00 98.25 102 ALA A O 1
ATOM 787 N N . VAL A 1 103 ? 2.132 -4.223 13.049 1.00 97.25 103 VAL A N 1
ATOM 788 C CA . VAL A 1 103 ? 2.596 -3.013 12.346 1.00 97.25 103 VAL A CA 1
ATOM 789 C C . VAL A 1 103 ? 4.067 -2.722 12.661 1.00 97.25 103 VAL A C 1
ATOM 791 O O . VAL A 1 103 ? 4.844 -2.481 11.742 1.00 97.25 103 VAL A O 1
ATOM 794 N N . GLU A 1 104 ? 4.483 -2.815 13.926 1.00 96.06 104 GLU A N 1
ATOM 795 C CA . GLU A 1 104 ? 5.893 -2.645 14.317 1.00 96.06 104 GLU A CA 1
ATOM 796 C C . GLU A 1 104 ? 6.806 -3.678 13.628 1.00 96.06 104 GLU A C 1
ATOM 798 O O . GLU A 1 104 ? 7.858 -3.347 13.077 1.00 96.06 104 GLU A O 1
ATOM 803 N N . VAL A 1 105 ? 6.393 -4.951 13.613 1.00 97.62 105 VAL A N 1
ATOM 804 C CA . VAL A 1 105 ? 7.140 -6.025 12.939 1.00 97.62 105 VAL A CA 1
ATOM 805 C C . VAL A 1 105 ? 7.175 -5.808 11.426 1.00 97.62 105 VAL A C 1
ATOM 807 O O . VAL A 1 105 ? 8.208 -6.051 10.798 1.00 97.62 105 VAL A O 1
ATOM 810 N N . LEU A 1 106 ? 6.071 -5.346 10.840 1.00 96.62 106 LEU A N 1
ATOM 811 C CA . LEU A 1 106 ? 5.971 -5.024 9.423 1.00 96.62 106 LEU A CA 1
ATOM 812 C C . LEU A 1 106 ? 6.958 -3.917 9.046 1.00 96.62 106 LEU A C 1
ATOM 814 O O . LEU A 1 106 ? 7.674 -4.073 8.065 1.00 96.62 106 LEU A O 1
ATOM 818 N N . GLU A 1 107 ? 7.047 -2.843 9.823 1.00 92.25 107 GLU A N 1
ATOM 819 C CA . GLU A 1 107 ? 7.995 -1.759 9.555 1.00 92.25 107 GLU A CA 1
ATOM 820 C C . GLU A 1 107 ? 9.448 -2.243 9.649 1.00 92.25 107 GLU A C 1
ATOM 822 O O . GLU A 1 107 ? 10.279 -1.927 8.797 1.00 92.25 107 GLU A O 1
ATOM 827 N N . ARG A 1 108 ? 9.755 -3.072 10.655 1.00 91.88 108 ARG A N 1
ATOM 828 C CA . ARG A 1 108 ? 11.120 -3.552 10.884 1.00 91.88 108 ARG A CA 1
ATOM 829 C C . ARG A 1 108 ? 11.581 -4.573 9.846 1.00 91.88 108 ARG A C 1
ATOM 831 O O . ARG A 1 108 ? 12.741 -4.544 9.443 1.00 91.88 108 ARG A O 1
ATOM 838 N N . GLU A 1 109 ? 10.711 -5.500 9.452 1.00 95.06 109 GLU A N 1
ATOM 839 C CA . GLU A 1 109 ? 11.089 -6.675 8.655 1.00 95.06 109 GLU A CA 1
ATOM 840 C C . GLU A 1 109 ? 10.433 -6.723 7.268 1.00 95.06 109 GLU A C 1
ATOM 842 O O . GLU A 1 109 ? 10.782 -7.575 6.451 1.00 95.06 109 GLU A O 1
ATOM 847 N N . GLY A 1 110 ? 9.484 -5.841 6.959 1.00 91.94 110 GLY A N 1
ATOM 848 C CA . GLY A 1 110 ? 8.654 -5.926 5.756 1.00 91.94 110 GLY A CA 1
ATOM 849 C C . GLY A 1 110 ? 9.416 -5.752 4.442 1.00 91.94 110 GLY A C 1
ATOM 850 O O . GLY A 1 110 ? 9.044 -6.373 3.449 1.00 91.94 110 GLY A O 1
ATOM 851 N N . SER A 1 111 ? 10.500 -4.975 4.428 1.00 91.81 111 SER A N 1
ATOM 852 C CA . SER A 1 111 ? 11.221 -4.603 3.198 1.00 91.81 111 SER A CA 1
ATOM 853 C C . SER A 1 111 ? 12.564 -5.299 2.987 1.00 91.81 111 SER A C 1
ATOM 855 O O . SER A 1 111 ? 13.039 -5.395 1.859 1.00 91.81 111 SER A O 1
ATOM 857 N N . ARG A 1 112 ? 13.167 -5.824 4.057 1.00 88.94 112 ARG A N 1
ATOM 858 C CA . ARG A 1 112 ? 14.578 -6.236 4.078 1.00 88.94 112 ARG A CA 1
ATOM 859 C C . ARG A 1 112 ? 14.975 -7.296 3.053 1.00 88.94 112 ARG A C 1
ATOM 861 O O . ARG A 1 112 ? 14.299 -8.319 2.932 1.00 88.94 112 ARG A O 1
ATOM 868 N N . SER A 1 113 ? 16.151 -7.155 2.454 1.00 85.44 113 SER A N 1
ATOM 869 C CA . SER A 1 113 ? 16.828 -8.236 1.711 1.00 85.44 113 SER A CA 1
ATOM 870 C C . SER A 1 113 ? 15.958 -8.917 0.634 1.00 85.44 113 SER A C 1
ATOM 872 O O . SER A 1 113 ? 15.737 -10.140 0.688 1.00 85.44 113 SER A O 1
ATOM 874 N N . PRO A 1 114 ? 15.432 -8.166 -0.348 1.00 86.69 114 PRO A N 1
ATOM 875 C CA . PRO A 1 114 ? 14.785 -8.767 -1.504 1.00 86.69 114 PRO A CA 1
ATOM 876 C C . PRO A 1 114 ? 15.788 -9.626 -2.275 1.00 86.69 114 PRO A C 1
ATOM 878 O O . PRO A 1 114 ? 16.949 -9.265 -2.452 1.00 86.69 114 PRO A O 1
ATOM 881 N N . ARG A 1 115 ? 15.340 -10.794 -2.738 1.00 85.25 115 ARG A N 1
ATOM 882 C CA . ARG A 1 115 ? 16.162 -11.683 -3.563 1.00 85.25 115 ARG A CA 1
ATOM 883 C C . ARG A 1 115 ? 15.724 -11.564 -5.007 1.00 85.25 115 ARG A C 1
ATOM 885 O O . ARG A 1 115 ? 14.563 -11.823 -5.313 1.00 85.25 115 ARG A O 1
ATOM 892 N N . VAL A 1 116 ? 16.669 -11.243 -5.881 1.00 85.31 116 VAL A N 1
ATOM 893 C CA . VAL A 1 116 ? 16.442 -11.205 -7.329 1.00 85.31 116 VAL A CA 1
ATOM 894 C C . VAL A 1 116 ? 17.142 -12.387 -8.011 1.00 85.31 116 VAL A C 1
ATOM 896 O O . VAL A 1 116 ? 18.142 -12.895 -7.487 1.00 85.31 116 VAL A O 1
ATOM 899 N N . PRO A 1 117 ? 16.634 -12.873 -9.160 1.00 80.19 117 PRO A N 1
ATOM 900 C CA . PRO A 1 117 ? 17.306 -13.902 -9.953 1.00 80.19 117 PRO A CA 1
ATOM 901 C C . PRO A 1 117 ? 18.736 -13.492 -10.342 1.00 80.19 117 PRO A C 1
ATOM 903 O O . PRO A 1 117 ? 19.110 -12.325 -10.248 1.00 80.19 117 PRO A O 1
ATOM 906 N N . ARG A 1 118 ? 19.561 -14.451 -10.786 1.00 77.88 118 ARG A N 1
ATOM 907 C CA . ARG A 1 118 ? 20.984 -14.232 -11.114 1.00 77.88 118 ARG A CA 1
ATOM 908 C C . ARG A 1 118 ? 21.161 -13.263 -12.300 1.00 77.88 118 ARG A C 1
ATOM 910 O O . ARG A 1 118 ? 21.353 -13.698 -13.427 1.00 77.88 118 ARG A O 1
ATOM 917 N N . LEU A 1 119 ? 21.165 -11.959 -12.025 1.00 80.19 119 LEU A N 1
ATOM 918 C CA . LEU A 1 119 ? 21.404 -10.867 -12.985 1.00 80.19 119 LEU A CA 1
ATOM 919 C C . LEU A 1 119 ? 22.896 -10.496 -13.122 1.00 80.19 119 LEU A C 1
ATOM 921 O O . LEU A 1 119 ? 23.241 -9.387 -13.530 1.00 80.19 119 LEU A O 1
ATOM 925 N N . GLY A 1 120 ? 23.795 -11.412 -12.746 1.00 86.31 120 GLY A N 1
ATOM 926 C CA . GLY A 1 120 ? 25.242 -11.200 -12.800 1.00 86.31 120 GLY A CA 1
ATOM 927 C C . GLY A 1 120 ? 25.676 -9.916 -12.067 1.00 86.31 120 GLY A C 1
ATOM 928 O O . GLY A 1 120 ? 25.266 -9.722 -10.920 1.00 86.31 120 GLY A O 1
ATOM 929 N N . PRO A 1 121 ? 26.479 -9.034 -12.695 1.00 87.56 121 PRO A N 1
ATOM 930 C CA . PRO A 1 121 ? 27.018 -7.829 -12.055 1.00 87.56 121 PRO A CA 1
ATOM 931 C C . PRO A 1 121 ? 25.964 -6.757 -11.738 1.00 87.56 121 PRO A C 1
ATOM 933 O O . PRO A 1 121 ? 26.217 -5.893 -10.907 1.00 87.56 121 PRO A O 1
ATOM 936 N N . LEU A 1 122 ? 24.776 -6.808 -12.355 1.00 86.69 122 LEU A N 1
ATOM 937 C CA . LEU A 1 122 ? 23.699 -5.835 -12.114 1.00 86.69 122 LEU A CA 1
ATOM 938 C C . LEU A 1 122 ? 22.858 -6.177 -10.879 1.00 86.69 122 LEU A C 1
ATOM 940 O O . LEU A 1 122 ? 22.083 -5.350 -10.401 1.00 86.69 122 LEU A O 1
ATOM 944 N N . ARG A 1 123 ? 23.028 -7.384 -10.331 1.00 88.44 123 ARG A N 1
ATOM 945 C CA . ARG A 1 123 ? 22.301 -7.871 -9.159 1.00 88.44 123 ARG A CA 1
ATOM 946 C C . ARG A 1 123 ? 22.264 -6.889 -7.973 1.00 88.44 123 ARG A C 1
ATOM 948 O O . ARG A 1 123 ? 21.151 -6.614 -7.536 1.00 88.44 123 ARG A O 1
ATOM 955 N N . PRO A 1 124 ? 23.387 -6.349 -7.455 1.00 88.19 124 PRO A N 1
ATOM 956 C CA . PRO A 1 124 ? 23.347 -5.474 -6.279 1.00 88.19 124 PRO A CA 1
ATOM 957 C C . PRO A 1 124 ? 22.525 -4.202 -6.517 1.00 88.19 124 PRO A C 1
ATOM 959 O O . PRO A 1 124 ? 21.832 -3.744 -5.616 1.00 88.19 124 PRO A O 1
ATOM 962 N N . VAL A 1 125 ? 22.548 -3.665 -7.741 1.00 87.69 125 VAL A N 1
ATOM 963 C CA . VAL A 1 125 ? 21.764 -2.479 -8.108 1.00 87.69 125 VAL A CA 1
ATOM 964 C C . VAL A 1 125 ? 20.270 -2.801 -8.077 1.00 87.69 125 VAL A C 1
ATOM 966 O O . VAL A 1 125 ? 19.485 -2.041 -7.517 1.00 87.69 125 VAL A O 1
ATOM 969 N N . VAL A 1 126 ? 19.873 -3.949 -8.634 1.00 90.25 126 VAL A N 1
ATOM 970 C CA . VAL A 1 126 ? 18.466 -4.376 -8.645 1.00 90.25 126 VAL A CA 1
ATOM 971 C C . VAL A 1 126 ? 17.980 -4.759 -7.247 1.00 90.25 126 VAL A C 1
ATOM 973 O O . VAL A 1 126 ? 16.853 -4.421 -6.908 1.00 90.25 126 VAL A O 1
ATOM 976 N N . GLU A 1 127 ? 18.802 -5.412 -6.418 1.00 91.75 127 GLU A N 1
ATOM 977 C CA . GLU A 1 127 ? 18.448 -5.717 -5.021 1.00 91.75 127 GLU A CA 1
ATOM 978 C C . GLU A 1 127 ? 18.243 -4.434 -4.209 1.00 91.75 127 GLU A C 1
ATOM 980 O O . GLU A 1 127 ? 17.211 -4.301 -3.556 1.00 91.75 127 GLU A O 1
ATOM 985 N N . ALA A 1 128 ? 19.149 -3.457 -4.323 1.00 89.81 128 ALA A N 1
ATOM 986 C CA . ALA A 1 128 ? 19.004 -2.167 -3.650 1.00 89.81 128 ALA A CA 1
ATOM 987 C C . ALA A 1 128 ? 17.744 -1.412 -4.112 1.00 89.81 128 ALA A C 1
ATOM 989 O O . ALA A 1 128 ? 16.979 -0.908 -3.291 1.00 89.81 128 ALA A O 1
ATOM 990 N N . GLY A 1 129 ? 17.487 -1.374 -5.424 1.00 91.00 129 GLY A N 1
ATOM 991 C CA . GLY A 1 129 ? 16.279 -0.754 -5.972 1.00 91.00 129 GLY A CA 1
ATOM 992 C C . GLY A 1 129 ? 14.998 -1.468 -5.534 1.00 91.00 129 GLY A C 1
ATOM 993 O O . GLY A 1 129 ? 14.025 -0.823 -5.152 1.00 91.00 129 GLY A O 1
ATOM 994 N N . ALA A 1 130 ? 14.997 -2.801 -5.525 1.00 94.25 130 ALA A N 1
ATOM 995 C CA . ALA A 1 130 ? 13.872 -3.592 -5.038 1.00 94.25 130 ALA A CA 1
ATOM 996 C C . ALA A 1 130 ? 13.613 -3.369 -3.541 1.00 94.25 130 ALA A C 1
ATOM 998 O O . ALA A 1 130 ? 12.456 -3.348 -3.125 1.00 94.25 130 ALA A O 1
ATOM 999 N N . GLU A 1 131 ? 14.664 -3.193 -2.736 1.00 93.50 131 GLU A N 1
ATOM 1000 C CA . GLU A 1 131 ? 14.549 -2.978 -1.289 1.00 93.50 131 GLU A CA 1
ATOM 1001 C C . GLU A 1 131 ? 13.930 -1.616 -1.010 1.00 93.50 131 GLU A C 1
ATOM 1003 O O . GLU A 1 131 ? 12.986 -1.525 -0.229 1.00 93.50 131 GLU A O 1
ATOM 1008 N N . TYR A 1 132 ? 14.370 -0.592 -1.745 1.00 92.31 132 TYR A N 1
ATOM 1009 C CA . TYR A 1 132 ? 13.778 0.740 -1.709 1.00 92.31 132 TYR A CA 1
ATOM 1010 C C . TYR A 1 132 ? 12.279 0.721 -2.053 1.00 92.31 132 TYR A C 1
ATOM 1012 O O . TYR A 1 132 ? 11.463 1.285 -1.324 1.00 92.31 132 TYR A O 1
ATOM 1020 N N . ILE A 1 133 ? 11.888 0.029 -3.132 1.00 93.00 133 ILE A N 1
ATOM 1021 C CA . ILE A 1 133 ? 10.472 -0.111 -3.512 1.00 93.00 133 ILE A CA 1
ATOM 1022 C C . ILE A 1 133 ? 9.683 -0.876 -2.442 1.00 93.00 133 ILE A C 1
ATOM 1024 O O . ILE A 1 133 ? 8.572 -0.475 -2.093 1.00 93.00 133 ILE A O 1
ATOM 1028 N N . ALA A 1 134 ? 10.239 -1.961 -1.898 1.00 94.88 134 ALA A N 1
ATOM 1029 C CA . ALA A 1 134 ? 9.580 -2.723 -0.844 1.00 94.88 134 ALA A CA 1
ATOM 1030 C C . ALA A 1 134 ? 9.386 -1.883 0.428 1.00 94.88 134 ALA A C 1
ATOM 1032 O O . ALA A 1 134 ? 8.313 -1.922 1.023 1.00 94.88 134 ALA A O 1
ATOM 1033 N N . GLU A 1 135 ? 10.394 -1.103 0.826 1.00 93.19 135 GLU A N 1
ATOM 1034 C CA . GLU A 1 135 ? 10.333 -0.181 1.964 1.00 93.19 135 GLU A CA 1
ATOM 1035 C C . GLU A 1 135 ? 9.248 0.871 1.777 1.00 93.19 135 GLU A C 1
ATOM 1037 O O . GLU A 1 135 ? 8.453 1.093 2.690 1.00 93.19 135 GLU A O 1
ATOM 1042 N N . TYR A 1 136 ? 9.160 1.453 0.583 1.00 91.00 136 TYR A N 1
ATOM 1043 C CA . TYR A 1 136 ? 8.105 2.399 0.248 1.00 91.00 136 TYR A CA 1
ATOM 1044 C C . TYR A 1 136 ? 6.706 1.788 0.420 1.00 91.00 136 TYR A C 1
ATOM 1046 O O . TYR A 1 136 ? 5.882 2.331 1.156 1.00 91.00 136 TYR A O 1
ATOM 1054 N N . ILE A 1 137 ? 6.448 0.631 -0.206 1.00 93.94 137 ILE A N 1
ATOM 1055 C CA . ILE A 1 137 ? 5.140 -0.043 -0.142 1.00 93.94 137 ILE A CA 1
ATOM 1056 C C . ILE A 1 137 ? 4.782 -0.383 1.309 1.00 93.94 137 ILE A C 1
ATOM 1058 O O . ILE A 1 137 ? 3.654 -0.164 1.746 1.00 93.94 137 ILE A O 1
ATOM 1062 N N . VAL A 1 138 ? 5.744 -0.911 2.067 1.00 95.19 138 VAL A N 1
ATOM 1063 C CA . VAL A 1 138 ? 5.556 -1.310 3.465 1.00 95.19 138 VAL A CA 1
ATOM 1064 C C . VAL A 1 138 ? 5.236 -0.109 4.352 1.00 95.19 138 VAL A C 1
ATOM 1066 O O . VAL A 1 138 ? 4.281 -0.172 5.128 1.00 95.19 138 VAL A O 1
ATOM 1069 N N . LYS A 1 139 ? 5.983 0.993 4.222 1.00 93.31 139 LYS A N 1
ATOM 1070 C CA . LYS A 1 139 ? 5.742 2.219 4.996 1.00 93.31 139 LYS A CA 1
ATOM 1071 C C . LYS A 1 139 ? 4.401 2.851 4.649 1.00 93.31 139 LYS A C 1
ATOM 1073 O O . LYS A 1 139 ? 3.646 3.193 5.553 1.00 93.31 139 LYS A O 1
ATOM 1078 N N . SER A 1 140 ? 4.077 2.948 3.360 1.00 93.25 140 SER A N 1
ATOM 1079 C CA . SER A 1 140 ? 2.785 3.470 2.906 1.00 93.25 140 SER A CA 1
ATOM 1080 C C . SER A 1 140 ? 1.616 2.619 3.420 1.00 93.25 140 SER A C 1
ATOM 1082 O O . SER A 1 140 ? 0.625 3.155 3.919 1.00 93.25 140 SER A O 1
ATOM 1084 N N . TYR A 1 141 ? 1.760 1.290 3.409 1.00 95.62 141 TYR A N 1
ATOM 1085 C CA . TYR A 1 141 ? 0.751 0.387 3.955 1.00 95.62 141 TYR A CA 1
ATOM 1086 C C . TYR A 1 141 ? 0.581 0.543 5.475 1.00 95.62 141 TYR A C 1
ATOM 1088 O O . TYR A 1 141 ? -0.549 0.640 5.957 1.00 95.62 141 TYR A O 1
ATOM 1096 N N . ALA A 1 142 ? 1.679 0.630 6.235 1.00 96.06 142 ALA A N 1
ATOM 1097 C CA . ALA A 1 142 ? 1.639 0.880 7.678 1.00 96.06 142 ALA A CA 1
ATOM 1098 C C . ALA A 1 142 ? 0.961 2.223 8.011 1.00 96.06 142 ALA A C 1
ATOM 1100 O O . ALA A 1 142 ? 0.078 2.278 8.871 1.00 96.06 142 ALA A O 1
ATOM 1101 N N . GLU A 1 143 ? 1.304 3.286 7.280 1.00 94.94 143 GLU A N 1
ATOM 1102 C CA . GLU A 1 143 ? 0.679 4.607 7.398 1.00 94.94 143 GLU A CA 1
ATOM 1103 C C . GLU A 1 143 ? -0.834 4.545 7.134 1.00 94.94 143 GLU A C 1
ATOM 1105 O O . GLU A 1 143 ? -1.633 5.098 7.902 1.00 94.94 143 GLU A O 1
ATOM 1110 N N . ASN A 1 144 ? -1.248 3.821 6.088 1.00 95.50 144 ASN A N 1
ATOM 1111 C CA . ASN A 1 144 ? -2.654 3.632 5.746 1.00 95.50 144 ASN A CA 1
ATOM 1112 C C . ASN A 1 144 ? -3.412 2.855 6.835 1.00 95.50 144 ASN A C 1
ATOM 1114 O O . ASN A 1 144 ? -4.512 3.259 7.220 1.00 95.50 144 ASN A O 1
ATOM 1118 N N . ILE A 1 145 ? -2.821 1.786 7.384 1.00 96.81 145 ILE A N 1
ATOM 1119 C CA . ILE A 1 145 ? -3.401 1.026 8.502 1.00 96.81 145 ILE A CA 1
ATOM 1120 C C . ILE A 1 145 ? -3.652 1.951 9.691 1.00 96.81 145 ILE A C 1
ATOM 1122 O O . ILE A 1 145 ? -4.788 2.064 10.152 1.00 96.81 145 ILE A O 1
ATOM 1126 N N . VAL A 1 146 ? -2.621 2.649 10.168 1.00 96.62 146 VAL A N 1
ATOM 1127 C CA . VAL A 1 146 ? -2.717 3.466 11.385 1.00 96.62 146 VAL A CA 1
ATOM 1128 C C . VAL A 1 146 ? -3.678 4.642 11.192 1.00 96.62 146 VAL A C 1
ATOM 1130 O O . VAL A 1 146 ? -4.513 4.919 12.056 1.00 96.62 146 VAL A O 1
ATOM 1133 N N . THR A 1 147 ? -3.650 5.284 10.023 1.00 95.50 147 THR A N 1
ATOM 1134 C CA . THR A 1 147 ? -4.589 6.360 9.677 1.00 95.50 147 THR A CA 1
ATOM 1135 C C . THR A 1 147 ? -6.029 5.853 9.585 1.00 95.50 147 THR A C 1
ATOM 1137 O O . THR A 1 147 ? -6.961 6.523 10.045 1.00 95.50 147 THR A O 1
ATOM 1140 N N . SER A 1 148 ? -6.233 4.663 9.018 1.00 96.19 148 SER A N 1
ATOM 1141 C CA . SER A 1 148 ? -7.547 4.025 8.930 1.00 96.19 148 SER A CA 1
ATOM 1142 C C . SER A 1 148 ? -8.084 3.661 10.311 1.00 96.19 148 SER A C 1
ATOM 1144 O O . SER A 1 148 ? -9.243 3.962 10.596 1.00 96.19 148 SER A O 1
ATOM 1146 N N . LEU A 1 149 ? -7.245 3.111 11.195 1.00 97.06 149 LEU A N 1
ATOM 1147 C CA . LEU A 1 149 ? -7.605 2.815 12.584 1.00 97.06 149 LEU A CA 1
ATOM 1148 C C . LEU A 1 149 ? -7.961 4.081 13.362 1.00 97.06 149 LEU A C 1
ATOM 1150 O O . LEU A 1 149 ? -9.016 4.129 13.990 1.00 97.06 149 LEU A O 1
ATOM 1154 N N . LYS A 1 150 ? -7.154 5.143 13.254 1.00 95.88 150 LYS A N 1
ATOM 1155 C CA . LYS A 1 150 ? -7.448 6.450 13.859 1.00 95.88 150 LYS A CA 1
ATOM 1156 C C . LYS A 1 150 ? -8.835 6.964 13.456 1.00 95.88 150 LYS A C 1
ATOM 1158 O O . LYS A 1 150 ? -9.638 7.329 14.316 1.00 95.88 150 LYS A O 1
ATOM 1163 N N . LYS A 1 151 ? -9.139 6.965 12.152 1.00 96.06 151 LYS A N 1
ATOM 1164 C CA . LYS A 1 151 ? -10.447 7.396 11.622 1.00 96.06 151 LYS A CA 1
ATOM 1165 C C . LYS A 1 151 ? -11.579 6.475 12.081 1.00 96.06 151 LYS A C 1
ATOM 1167 O O . LYS A 1 151 ? -12.654 6.956 12.433 1.00 96.06 151 LYS A O 1
ATOM 1172 N N . LEU A 1 152 ? -11.349 5.163 12.072 1.00 96.00 152 LEU A N 1
ATOM 1173 C CA . LEU A 1 152 ? -12.322 4.162 12.497 1.00 96.00 152 LEU A CA 1
ATOM 1174 C C . LEU A 1 152 ? -12.683 4.335 13.974 1.00 96.00 152 LEU A C 1
ATOM 1176 O O . LEU A 1 152 ? -13.864 4.432 14.294 1.00 96.00 152 LEU A O 1
ATOM 1180 N N . TYR A 1 153 ? -11.694 4.453 14.857 1.00 96.75 153 TYR A N 1
ATOM 1181 C CA . TYR A 1 153 ? -11.920 4.621 16.292 1.00 96.75 153 TYR A CA 1
ATOM 1182 C C . TYR A 1 153 ? -12.582 5.954 16.625 1.00 96.75 153 TYR A C 1
ATOM 1184 O O . TYR A 1 153 ? -13.493 5.974 17.445 1.00 96.75 153 TYR A O 1
ATOM 1192 N N . ALA A 1 154 ? -12.220 7.045 15.943 1.00 95.94 154 ALA A N 1
ATOM 1193 C CA . ALA A 1 154 ? -12.917 8.323 16.099 1.00 95.94 154 ALA A CA 1
ATOM 1194 C C . ALA A 1 154 ? -14.413 8.219 15.757 1.00 95.94 154 ALA A C 1
ATOM 1196 O O . ALA A 1 154 ? -15.254 8.711 16.506 1.00 95.94 154 ALA A O 1
ATOM 1197 N N . ARG A 1 155 ? -14.757 7.529 14.660 1.00 94.25 155 ARG A N 1
ATOM 1198 C CA . ARG A 1 155 ? -16.159 7.300 14.280 1.00 94.25 155 ARG A CA 1
ATOM 1199 C C . ARG A 1 155 ? -16.883 6.382 15.263 1.00 94.25 155 ARG A C 1
ATOM 1201 O O . ARG A 1 155 ? -18.011 6.684 15.633 1.00 94.25 155 ARG A O 1
ATOM 1208 N N . ARG A 1 156 ? -16.245 5.294 15.711 1.00 93.38 156 ARG A N 1
ATOM 1209 C CA . ARG A 1 156 ? -16.846 4.358 16.677 1.00 93.38 156 ARG A CA 1
ATOM 1210 C C . ARG A 1 156 ? -17.060 4.993 18.048 1.00 93.38 156 ARG A C 1
ATOM 1212 O O . ARG A 1 156 ? -18.115 4.795 18.632 1.00 93.38 156 ARG A O 1
ATOM 1219 N N . GLU A 1 157 ? -16.123 5.804 18.536 1.00 94.62 157 GLU A N 1
ATOM 1220 C CA . GLU A 1 157 ? -16.283 6.504 19.817 1.00 94.62 157 GLU A CA 1
ATOM 1221 C C . GLU A 1 157 ? -17.498 7.444 19.802 1.00 94.62 157 GLU A C 1
ATOM 1223 O O . GLU A 1 157 ? -18.225 7.517 20.791 1.00 94.62 157 GLU A O 1
ATOM 1228 N N . ALA A 1 158 ? -17.739 8.130 18.678 1.00 92.19 158 ALA A N 1
ATOM 1229 C CA . ALA A 1 158 ? -18.890 9.016 18.505 1.00 92.19 158 ALA A CA 1
ATOM 1230 C C . ALA A 1 158 ? -20.236 8.268 18.440 1.00 92.19 158 ALA A C 1
ATOM 1232 O O . ALA A 1 158 ? -21.271 8.860 18.730 1.00 92.19 158 ALA A O 1
ATOM 1233 N N . GLN A 1 159 ? -20.225 6.981 18.078 1.00 91.19 159 GLN A N 1
ATOM 1234 C CA . GLN A 1 159 ? -21.411 6.115 18.056 1.00 91.19 159 GLN A CA 1
ATOM 1235 C C . GLN A 1 159 ? -21.737 5.522 19.435 1.00 91.19 159 GLN A C 1
ATOM 1237 O O . GLN A 1 159 ? -22.847 5.040 19.651 1.00 91.19 159 GLN A O 1
ATOM 1242 N N . CYS A 1 160 ? -20.794 5.541 20.381 1.00 91.69 160 CYS A N 1
ATOM 1243 C CA . CYS A 1 160 ? -21.027 5.015 21.720 1.00 91.69 160 CYS A CA 1
ATOM 1244 C C . CYS A 1 160 ? -21.904 5.956 22.555 1.00 91.69 160 CYS A C 1
ATOM 1246 O O . CYS A 1 160 ? -21.637 7.156 22.650 1.00 91.69 160 CYS A O 1
ATOM 1248 N N . ALA A 1 161 ? -22.869 5.392 23.288 1.00 89.25 161 ALA A N 1
ATOM 1249 C CA . ALA A 1 161 ? -23.549 6.135 24.343 1.00 89.25 161 ALA A CA 1
ATOM 1250 C C . ALA A 1 161 ? -22.529 6.623 25.403 1.00 89.25 161 ALA A C 1
ATOM 1252 O O . ALA A 1 161 ? -21.554 5.918 25.685 1.00 89.25 161 ALA A O 1
ATOM 1253 N N . PRO A 1 162 ? -22.733 7.793 26.042 1.00 86.00 162 PRO A N 1
ATOM 1254 C CA . PRO A 1 162 ? -21.737 8.387 26.943 1.00 86.00 162 PRO A CA 1
ATOM 1255 C C . PRO A 1 162 ? -21.267 7.483 28.095 1.00 86.00 162 PRO A C 1
ATOM 1257 O O . PRO A 1 162 ? -20.111 7.575 28.507 1.00 86.00 162 PRO A O 1
ATOM 1260 N N . GLN A 1 163 ? -22.152 6.613 28.594 1.00 88.19 163 GLN A N 1
ATOM 1261 C CA . GLN A 1 163 ? -21.910 5.699 29.720 1.00 88.19 163 GLN A CA 1
ATOM 1262 C C . GLN A 1 163 ? -21.536 4.271 29.278 1.00 88.19 163 GLN A C 1
ATOM 1264 O O . GLN A 1 163 ? -21.335 3.405 30.127 1.00 88.19 163 GLN A O 1
ATOM 1269 N N . ALA A 1 164 ? -21.465 4.001 27.971 1.00 88.25 164 ALA A N 1
ATOM 1270 C CA . ALA A 1 164 ? -21.193 2.664 27.454 1.00 88.25 164 ALA A CA 1
ATOM 1271 C C . ALA A 1 164 ? -19.755 2.220 27.807 1.00 88.25 164 ALA A C 1
ATOM 1273 O O . ALA A 1 164 ? -18.813 3.001 27.604 1.00 88.25 164 ALA A O 1
ATOM 1274 N N . PRO A 1 165 ? -19.543 0.996 28.328 1.00 87.19 165 PRO A N 1
ATOM 1275 C CA . PRO A 1 165 ? -18.213 0.525 28.721 1.00 87.19 165 PRO A CA 1
ATOM 1276 C C . PRO A 1 165 ? -17.230 0.472 27.539 1.00 87.19 165 PRO A C 1
ATOM 1278 O O . PRO A 1 165 ? -16.050 0.795 27.697 1.00 87.19 165 PRO A O 1
ATOM 1281 N N . GLU A 1 166 ? -17.717 0.174 26.333 1.00 91.56 166 GLU A N 1
ATOM 1282 C CA . GLU A 1 166 ? -16.940 0.111 25.090 1.00 91.56 166 GLU A CA 1
ATOM 1283 C C . GLU A 1 166 ? -16.338 1.468 24.720 1.00 91.56 166 GLU A C 1
ATOM 1285 O O . GLU A 1 166 ? -15.259 1.537 24.125 1.00 91.56 166 GLU A O 1
ATOM 1290 N N . ARG A 1 167 ? -16.998 2.567 25.113 1.00 93.94 167 ARG A N 1
ATOM 1291 C CA . ARG A 1 167 ? -16.527 3.926 24.833 1.00 93.94 167 ARG A CA 1
ATOM 1292 C C . ARG A 1 167 ? -15.138 4.166 25.408 1.00 93.94 167 ARG A C 1
ATOM 1294 O O . ARG A 1 167 ? -14.306 4.772 24.741 1.00 93.94 167 ARG A O 1
ATOM 1301 N N . ARG A 1 168 ? -14.864 3.670 26.621 1.00 92.50 168 ARG A N 1
ATOM 1302 C CA . ARG A 1 168 ? -13.542 3.807 27.255 1.00 92.50 168 ARG A CA 1
ATOM 1303 C C . ARG A 1 168 ? -12.479 3.029 26.487 1.00 92.50 168 ARG A C 1
ATOM 1305 O O . ARG A 1 168 ? -11.403 3.567 26.246 1.00 92.50 168 ARG A O 1
ATOM 1312 N N . LEU A 1 169 ? -12.792 1.799 26.074 1.00 93.81 169 LEU A N 1
ATOM 1313 C CA . LEU A 1 169 ? -11.875 0.954 25.303 1.00 93.81 169 LEU A CA 1
ATOM 1314 C C . LEU A 1 169 ? -11.487 1.621 23.977 1.00 93.81 169 LEU A C 1
ATOM 1316 O O . LEU A 1 169 ? -10.301 1.735 23.668 1.00 93.81 169 LEU A O 1
ATOM 1320 N N . ILE A 1 170 ? -12.475 2.121 23.229 1.00 95.75 170 ILE A N 1
ATOM 1321 C CA . ILE A 1 170 ? -12.240 2.798 21.948 1.00 95.75 170 ILE A CA 1
ATOM 1322 C C . ILE A 1 170 ? -11.511 4.129 22.154 1.00 95.75 170 ILE A C 1
ATOM 1324 O O . ILE A 1 170 ? -10.583 4.426 21.406 1.00 95.75 170 ILE A O 1
ATOM 1328 N N . ALA A 1 171 ? -11.878 4.917 23.170 1.00 95.31 171 ALA A N 1
ATOM 1329 C CA . ALA A 1 171 ? -11.220 6.191 23.457 1.00 95.31 171 ALA A CA 1
ATOM 1330 C C . ALA A 1 171 ? -9.730 6.002 23.786 1.00 95.31 171 ALA A C 1
ATOM 1332 O O . ALA A 1 171 ? -8.892 6.758 23.295 1.00 95.31 171 ALA A O 1
ATOM 1333 N N . HIS A 1 172 ? -9.380 4.968 24.560 1.00 95.50 172 HIS A N 1
ATOM 1334 C CA . HIS A 1 172 ? -7.982 4.619 24.818 1.00 95.50 172 HIS A CA 1
ATOM 1335 C C . HIS A 1 172 ? -7.242 4.239 23.531 1.00 95.50 172 HIS A C 1
ATOM 1337 O O . HIS A 1 172 ? -6.205 4.834 23.240 1.00 95.50 172 HIS A O 1
ATOM 1343 N N . ALA A 1 173 ? -7.802 3.333 22.723 1.00 96.94 173 ALA A N 1
ATOM 1344 C CA . ALA A 1 173 ? -7.197 2.940 21.450 1.00 96.94 173 ALA A CA 1
ATOM 1345 C C . ALA A 1 173 ? -7.052 4.132 20.485 1.00 96.94 173 ALA A C 1
ATOM 1347 O O . ALA A 1 173 ? -6.035 4.272 19.811 1.00 96.94 173 ALA A O 1
ATOM 1348 N N . ARG A 1 174 ? -8.030 5.048 20.442 1.00 96.06 174 ARG A N 1
ATOM 1349 C CA . ARG A 1 174 ? -7.939 6.279 19.645 1.00 96.06 174 ARG A CA 1
ATOM 1350 C C . ARG A 1 174 ? -6.811 7.182 20.125 1.00 96.06 174 ARG A C 1
ATOM 1352 O O . ARG A 1 174 ? -6.058 7.668 19.291 1.00 96.06 174 ARG A O 1
ATOM 1359 N N . LEU A 1 175 ? -6.682 7.403 21.433 1.00 96.38 175 LEU A N 1
ATOM 1360 C CA . LEU A 1 175 ? -5.594 8.209 21.993 1.00 96.38 175 LEU A CA 1
ATOM 1361 C C . LEU A 1 175 ? -4.222 7.605 21.677 1.00 96.38 175 LEU A C 1
ATOM 1363 O O . LEU A 1 175 ? -3.286 8.347 21.387 1.00 96.38 175 LEU A O 1
ATOM 1367 N N . GLU A 1 176 ? -4.099 6.277 21.704 1.00 96.00 176 GLU A N 1
ATOM 1368 C CA . GLU A 1 176 ? -2.893 5.587 21.242 1.00 96.00 176 GLU A CA 1
ATOM 1369 C C . GLU A 1 176 ? -2.644 5.865 19.757 1.00 96.00 176 GLU A C 1
ATOM 1371 O O . GLU A 1 176 ? -1.556 6.321 19.407 1.00 96.00 176 GLU A O 1
ATOM 1376 N N . MET A 1 177 ? -3.659 5.711 18.897 1.00 95.44 177 MET A N 1
ATOM 1377 C CA . MET A 1 177 ? -3.542 6.010 17.463 1.00 95.44 177 MET A CA 1
ATOM 1378 C C . MET A 1 177 ? -3.193 7.475 17.191 1.00 95.44 177 MET A C 1
ATOM 1380 O O . MET A 1 177 ? -2.387 7.754 16.311 1.00 95.44 177 MET A O 1
ATOM 1384 N N . ASP A 1 178 ? -3.747 8.420 17.947 1.00 95.06 178 ASP A N 1
ATOM 1385 C CA . ASP A 1 178 ? -3.433 9.843 17.818 1.00 95.06 178 ASP A CA 1
ATOM 1386 C C . ASP A 1 178 ? -1.968 10.147 18.156 1.00 95.06 178 ASP A C 1
ATOM 1388 O O . ASP A 1 178 ? -1.381 11.045 17.551 1.00 95.06 178 ASP A O 1
ATOM 1392 N N . ARG A 1 179 ? -1.367 9.382 19.076 1.00 93.94 179 ARG A N 1
ATOM 1393 C CA . ARG A 1 179 ? 0.046 9.516 19.457 1.00 93.94 179 ARG A CA 1
ATOM 1394 C C . ARG A 1 179 ? 0.993 8.843 18.472 1.00 93.94 179 ARG A C 1
ATOM 1396 O O . ARG A 1 179 ? 2.059 9.392 18.218 1.00 93.94 179 ARG A O 1
ATOM 1403 N N . VAL A 1 180 ? 0.628 7.676 17.938 1.00 93.12 180 VAL A N 1
ATOM 1404 C CA . VAL A 1 180 ? 1.520 6.911 17.051 1.00 93.12 180 VAL A CA 1
ATOM 1405 C C . VAL A 1 180 ? 1.344 7.253 15.575 1.00 93.12 180 VAL A C 1
ATOM 1407 O O . VAL A 1 180 ? 2.295 7.139 14.822 1.00 93.12 180 VAL A O 1
ATOM 1410 N N . ALA A 1 181 ? 0.179 7.720 15.114 1.00 91.75 181 ALA A N 1
ATOM 1411 C CA . ALA A 1 181 ? -0.021 8.037 13.694 1.00 91.75 181 ALA A CA 1
ATOM 1412 C C . ALA A 1 181 ? 1.057 8.967 13.098 1.00 91.75 181 ALA A C 1
ATOM 1414 O O . ALA A 1 181 ? 1.534 8.665 12.004 1.00 91.75 181 ALA A O 1
ATOM 1415 N N . PRO A 1 182 ? 1.518 10.027 13.796 1.00 90.06 182 PRO A N 1
ATOM 1416 C CA . PRO A 1 182 ? 2.598 10.873 13.289 1.00 90.06 182 PRO A CA 1
ATOM 1417 C C . PRO A 1 182 ? 3.949 10.157 13.132 1.00 90.06 182 PRO A C 1
ATOM 1419 O O . PRO A 1 182 ? 4.788 10.613 12.364 1.00 90.06 182 PRO A O 1
ATOM 1422 N N . THR A 1 183 ? 4.193 9.044 13.834 1.00 89.06 183 THR A N 1
ATOM 1423 C CA . THR A 1 183 ? 5.441 8.276 13.667 1.00 89.06 183 THR A CA 1
ATOM 1424 C C . THR A 1 183 ? 5.429 7.432 12.396 1.00 89.06 183 THR A C 1
ATOM 1426 O O . THR A 1 183 ? 6.490 7.071 11.903 1.00 89.06 183 THR A O 1
ATOM 1429 N N . TYR A 1 184 ? 4.242 7.148 11.853 1.00 86.75 184 TYR A N 1
ATOM 1430 C CA . TYR A 1 184 ? 4.065 6.433 10.588 1.00 86.75 184 TYR A CA 1
ATOM 1431 C C . TYR A 1 184 ? 3.869 7.372 9.393 1.00 86.75 184 TYR A C 1
ATOM 1433 O O . TYR A 1 184 ? 3.979 6.927 8.253 1.00 86.75 184 TYR A O 1
ATOM 1441 N N . SER A 1 185 ? 3.607 8.665 9.624 1.00 72.06 185 SER A N 1
ATOM 1442 C CA . SER A 1 185 ? 3.541 9.657 8.550 1.00 72.06 185 SER A CA 1
ATOM 1443 C C . SER A 1 185 ? 4.939 9.922 8.001 1.00 72.06 185 SER A C 1
ATOM 1445 O O . SER A 1 185 ? 5.797 10.466 8.696 1.00 72.06 185 SER A O 1
ATOM 1447 N N . GLY A 1 186 ? 5.179 9.511 6.760 1.00 61.31 186 GLY A N 1
ATOM 1448 C CA . GLY A 1 186 ? 6.514 9.562 6.156 1.00 61.31 186 GLY A CA 1
ATOM 1449 C C . GLY A 1 186 ? 6.783 8.466 5.129 1.00 61.31 186 GLY A C 1
ATOM 1450 O O . GLY A 1 186 ? 7.867 8.443 4.548 1.00 61.31 186 GLY A O 1
ATOM 1451 N N . GLY A 1 187 ? 5.808 7.585 4.873 1.00 53.28 187 GLY A N 1
ATOM 1452 C CA . GLY A 1 187 ? 5.873 6.606 3.791 1.00 53.28 187 GLY A CA 1
ATOM 1453 C C . GLY A 1 187 ? 5.694 7.219 2.402 1.00 53.28 187 GLY A C 1
ATOM 1454 O O . GLY A 1 187 ? 5.942 6.548 1.409 1.00 53.28 187 GLY A O 1
ATOM 1455 N N . GLY A 1 188 ? 5.294 8.490 2.301 1.00 51.16 188 GLY A N 1
ATOM 1456 C CA . GLY A 1 188 ? 5.224 9.209 1.031 1.00 51.16 188 GLY A CA 1
ATOM 1457 C C . GLY A 1 188 ? 6.606 9.450 0.417 1.00 51.16 188 GLY A C 1
ATOM 1458 O O . GLY A 1 188 ? 7.582 9.695 1.122 1.00 51.16 188 GLY A O 1
ATOM 1459 N N . LEU A 1 189 ? 6.667 9.479 -0.918 1.00 48.91 189 LEU A N 1
ATOM 1460 C CA . LEU A 1 189 ? 7.837 9.793 -1.758 1.00 48.91 189 LEU A CA 1
ATOM 1461 C C . LEU A 1 189 ? 8.532 11.139 -1.422 1.00 48.91 189 LEU A C 1
ATOM 1463 O O . LEU A 1 189 ? 9.429 11.547 -2.140 1.00 48.91 189 LEU A O 1
ATOM 1467 N N . GLY A 1 190 ? 8.145 11.865 -0.371 1.00 44.41 190 GLY A N 1
ATOM 1468 C CA . GLY A 1 190 ? 8.587 13.228 -0.086 1.00 44.41 190 GLY A CA 1
ATOM 1469 C C . GLY A 1 190 ? 9.904 13.358 0.680 1.00 44.41 190 GLY A C 1
ATOM 1470 O O . GLY A 1 190 ? 10.665 14.272 0.384 1.00 44.41 190 GLY A O 1
ATOM 1471 N N . ALA A 1 191 ? 10.228 12.482 1.637 1.00 46.00 191 ALA A N 1
ATOM 1472 C CA . ALA A 1 191 ? 11.366 12.754 2.530 1.00 46.00 191 ALA A CA 1
ATOM 1473 C C . ALA A 1 191 ? 12.751 12.595 1.856 1.00 46.00 191 ALA A C 1
ATOM 1475 O O . ALA A 1 191 ? 13.585 13.488 2.020 1.00 46.00 191 ALA A O 1
ATOM 1476 N N . PRO A 1 192 ? 13.015 11.559 1.030 1.00 47.53 192 PRO A N 1
ATOM 1477 C CA . PRO A 1 192 ? 14.268 11.488 0.281 1.00 47.53 192 PRO A CA 1
ATOM 1478 C C . PRO A 1 192 ? 14.265 12.404 -0.948 1.00 47.53 192 PRO A C 1
ATOM 1480 O O . PRO A 1 192 ? 15.293 13.002 -1.242 1.00 47.53 192 PRO A O 1
ATOM 1483 N N . PHE A 1 193 ? 13.138 12.559 -1.660 1.00 47.84 193 PHE A N 1
ATOM 1484 C CA . PHE A 1 193 ? 13.098 13.357 -2.895 1.00 47.84 193 PHE A CA 1
ATOM 1485 C C . PHE A 1 193 ? 13.128 14.869 -2.662 1.00 47.84 193 PHE A C 1
ATOM 1487 O O . PHE A 1 193 ? 13.605 15.574 -3.540 1.00 47.84 193 PHE A O 1
ATOM 1494 N N . LEU A 1 194 ? 12.679 15.394 -1.516 1.00 46.62 194 LEU A N 1
ATOM 1495 C CA . LEU A 1 194 ? 12.815 16.829 -1.219 1.00 46.62 194 LEU A CA 1
ATOM 1496 C C . LEU A 1 194 ? 14.257 17.207 -0.850 1.00 46.62 194 LEU A C 1
ATOM 1498 O O . LEU A 1 194 ? 14.711 18.289 -1.215 1.00 46.62 194 LEU A O 1
ATOM 1502 N N . LEU A 1 195 ? 15.010 16.298 -0.222 1.00 46.56 195 LEU A N 1
ATOM 1503 C CA . LEU A 1 195 ? 16.449 16.471 0.013 1.00 46.56 195 LEU A CA 1
ATOM 1504 C C . LEU A 1 195 ? 17.289 16.155 -1.242 1.00 46.56 195 LEU A C 1
ATOM 1506 O O . LEU A 1 195 ? 18.296 16.817 -1.480 1.00 46.56 195 LEU A O 1
ATOM 1510 N N . LEU A 1 196 ? 16.843 15.233 -2.107 1.00 44.00 196 LEU A N 1
ATOM 1511 C CA . LEU A 1 196 ? 17.389 15.040 -3.463 1.00 44.00 196 LEU A CA 1
ATOM 1512 C C . LEU A 1 196 ? 16.892 16.076 -4.489 1.00 44.00 196 LEU A C 1
ATOM 1514 O O . LEU A 1 196 ? 17.404 16.115 -5.608 1.00 44.00 196 LEU A O 1
ATOM 1518 N N . GLY A 1 197 ? 15.917 16.919 -4.147 1.00 43.28 197 GLY A N 1
ATOM 1519 C CA . GLY A 1 197 ? 15.287 17.863 -5.075 1.00 43.28 197 GLY A CA 1
ATOM 1520 C C . GLY A 1 197 ? 16.263 18.920 -5.589 1.00 43.28 197 GLY A C 1
ATOM 1521 O O . GLY A 1 197 ? 16.187 19.325 -6.746 1.00 43.28 197 GLY A O 1
ATOM 1522 N N . GLY A 1 198 ? 17.260 19.280 -4.774 1.00 47.94 198 GLY A N 1
ATOM 1523 C CA . GLY A 1 198 ? 18.378 20.132 -5.193 1.00 47.94 198 GLY A CA 1
ATOM 1524 C C . GLY A 1 198 ? 19.380 19.445 -6.134 1.00 47.94 198 GLY A C 1
ATOM 1525 O O . GLY A 1 198 ? 20.143 20.126 -6.812 1.00 47.94 198 GLY A O 1
ATOM 1526 N N . LEU A 1 199 ? 19.366 18.111 -6.214 1.00 48.66 199 LEU A N 1
ATOM 1527 C CA . LEU A 1 199 ? 20.294 17.300 -7.015 1.00 48.66 199 LEU A CA 1
ATOM 1528 C C . LEU A 1 199 ? 19.687 16.869 -8.362 1.00 48.66 199 LEU A C 1
ATOM 1530 O O . LEU A 1 199 ? 20.418 16.594 -9.312 1.00 48.66 199 LEU A O 1
ATOM 1534 N N . LEU A 1 200 ? 18.356 16.880 -8.484 1.00 49.09 200 LEU A N 1
ATOM 1535 C CA . LEU A 1 200 ? 17.664 16.593 -9.744 1.00 49.09 200 LEU A CA 1
ATOM 1536 C C . LEU A 1 200 ? 17.854 17.694 -10.790 1.00 49.09 200 LEU A C 1
ATOM 1538 O O . LEU A 1 200 ? 17.975 17.380 -11.968 1.00 49.09 200 LEU A O 1
ATOM 1542 N N . VAL A 1 201 ? 17.940 18.965 -10.387 1.00 54.84 201 VAL A N 1
ATOM 1543 C CA . VAL A 1 201 ? 18.152 20.082 -11.325 1.00 54.84 201 VAL A CA 1
ATOM 1544 C C . VAL A 1 201 ? 19.464 19.930 -12.116 1.00 54.84 201 VAL A C 1
ATOM 1546 O O . VAL A 1 201 ? 19.395 19.944 -13.344 1.00 54.84 201 VAL A O 1
ATOM 1549 N N . PRO A 1 202 ? 20.641 19.707 -11.493 1.00 57.03 202 PRO A N 1
ATOM 1550 C CA . PRO A 1 202 ? 21.878 19.471 -12.240 1.00 57.03 202 PRO A CA 1
ATOM 1551 C C . PRO A 1 202 ? 21.875 18.173 -13.055 1.00 57.03 202 PRO A C 1
ATOM 1553 O O . PRO A 1 202 ? 22.515 18.120 -14.103 1.00 57.03 202 PRO A O 1
ATOM 1556 N N . LEU A 1 203 ? 21.159 17.136 -12.615 1.00 54.56 203 LEU A N 1
ATOM 1557 C CA . LEU A 1 203 ? 21.077 15.858 -13.327 1.00 54.56 203 LEU A CA 1
ATOM 1558 C C . LEU A 1 203 ? 20.207 15.982 -14.587 1.00 54.56 203 LEU A C 1
ATOM 1560 O O . LEU A 1 203 ? 20.625 15.572 -15.666 1.00 54.56 203 LEU A O 1
ATOM 1564 N N . VAL A 1 204 ? 19.053 16.645 -14.4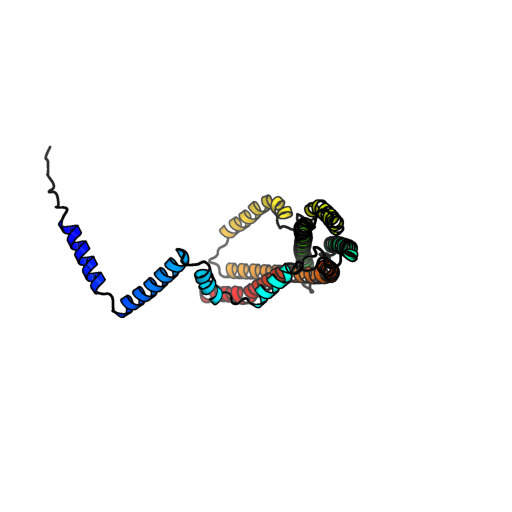79 1.00 57.66 204 VAL A N 1
ATOM 1565 C CA . VAL A 1 204 ? 18.193 16.991 -15.618 1.00 57.66 204 VAL A CA 1
ATOM 1566 C C . VAL A 1 204 ? 18.908 17.961 -16.559 1.00 57.66 204 VAL A C 1
ATOM 1568 O O . VAL A 1 204 ? 18.899 17.723 -17.762 1.00 57.66 204 VAL A O 1
ATOM 1571 N N . ALA A 1 205 ? 19.582 18.991 -16.032 1.00 60.97 205 ALA A N 1
ATOM 1572 C CA . ALA A 1 205 ? 20.367 19.943 -16.824 1.00 60.97 205 ALA A CA 1
ATOM 1573 C C . ALA A 1 205 ? 21.544 19.276 -17.557 1.00 60.97 205 ALA A C 1
ATOM 1575 O O . ALA A 1 205 ? 21.830 19.605 -18.703 1.00 60.97 205 ALA A O 1
ATOM 1576 N N . SER A 1 206 ? 22.204 18.302 -16.926 1.00 60.62 206 SER A N 1
ATOM 1577 C CA . SER A 1 206 ? 23.285 17.534 -17.552 1.00 60.62 206 SER A CA 1
ATOM 1578 C C . SER A 1 206 ? 22.759 16.617 -18.654 1.00 60.62 206 SER A C 1
ATOM 1580 O O . SER A 1 206 ? 23.388 16.504 -19.703 1.00 60.62 206 SER A O 1
ATOM 1582 N N . VAL A 1 207 ? 21.588 16.000 -18.462 1.00 61.34 207 VAL A N 1
ATOM 1583 C CA . VAL A 1 207 ? 20.928 15.194 -19.500 1.00 61.34 207 VAL A CA 1
ATOM 1584 C C . VAL A 1 207 ? 20.524 16.063 -20.693 1.00 61.34 207 VAL A C 1
ATOM 1586 O O . VAL A 1 207 ? 20.775 15.663 -21.827 1.00 61.34 207 VAL A O 1
ATOM 1589 N N . THR A 1 208 ? 19.967 17.261 -20.480 1.00 62.94 208 THR A N 1
ATOM 1590 C CA . THR A 1 208 ? 19.640 18.184 -21.583 1.00 62.94 208 THR A CA 1
ATOM 1591 C C . THR A 1 208 ? 20.878 18.757 -22.264 1.00 62.94 208 THR A C 1
ATOM 1593 O O . THR A 1 208 ? 20.884 18.874 -23.489 1.00 62.94 208 THR A O 1
ATOM 1596 N N . GLN A 1 209 ? 21.945 19.060 -21.520 1.00 68.31 209 GLN A N 1
ATOM 1597 C CA . GLN A 1 209 ? 23.205 19.534 -22.099 1.00 68.31 209 GLN A CA 1
ATOM 1598 C C . GLN A 1 209 ? 23.875 18.458 -22.963 1.00 68.31 209 GLN A C 1
ATOM 1600 O O . GLN A 1 209 ? 24.344 18.764 -24.058 1.00 68.31 209 GLN A O 1
ATOM 1605 N N . TYR A 1 210 ? 23.874 17.199 -22.516 1.00 65.00 210 TYR A N 1
ATOM 1606 C CA . TYR A 1 210 ? 24.341 16.085 -23.341 1.00 65.00 210 TYR A CA 1
ATOM 1607 C C . TYR A 1 210 ? 23.424 15.857 -24.538 1.00 65.00 210 TYR A C 1
ATOM 1609 O O . TYR A 1 210 ? 23.931 15.706 -25.641 1.00 65.00 210 TYR A O 1
ATOM 1617 N N . ALA A 1 211 ? 22.100 15.910 -24.363 1.00 63.84 211 ALA A N 1
ATOM 1618 C CA . ALA A 1 211 ? 21.148 15.749 -25.460 1.00 63.84 211 ALA A CA 1
ATOM 1619 C C . ALA A 1 211 ? 21.345 16.788 -26.575 1.00 63.84 211 ALA A C 1
ATOM 1621 O O . ALA A 1 211 ? 21.255 16.436 -27.744 1.00 63.84 211 ALA A O 1
ATOM 1622 N N . GLY A 1 212 ? 21.692 18.036 -26.247 1.00 65.56 212 GLY A N 1
ATOM 1623 C CA . GLY A 1 212 ? 21.991 19.069 -27.247 1.00 65.56 212 GLY A CA 1
ATOM 1624 C C . GLY A 1 212 ? 23.239 18.799 -28.103 1.00 65.56 212 GLY A C 1
ATOM 1625 O O . GLY A 1 212 ? 23.361 19.367 -29.184 1.00 65.56 212 GLY A O 1
ATOM 1626 N N . ALA A 1 213 ? 24.148 17.932 -27.646 1.00 69.00 213 ALA A N 1
ATOM 1627 C CA . ALA A 1 213 ? 25.351 17.524 -28.376 1.00 69.00 213 ALA A CA 1
ATOM 1628 C C . ALA A 1 213 ? 25.179 16.194 -29.138 1.00 69.00 213 ALA A C 1
ATOM 1630 O O . ALA A 1 213 ? 26.106 15.746 -29.815 1.00 69.00 213 ALA A O 1
ATOM 1631 N N . ILE A 1 214 ? 24.019 15.542 -29.012 1.00 74.44 214 ILE A N 1
ATOM 1632 C CA . ILE A 1 214 ? 23.729 14.267 -29.664 1.00 74.44 214 ILE A CA 1
ATOM 1633 C C . ILE A 1 214 ? 23.228 14.532 -31.085 1.00 74.44 214 ILE A C 1
ATOM 1635 O O . ILE A 1 214 ? 22.217 15.200 -31.294 1.00 74.44 214 ILE A O 1
ATOM 1639 N N . ASP A 1 215 ? 23.912 13.952 -32.071 1.00 80.31 215 ASP A N 1
ATOM 1640 C CA . ASP A 1 215 ? 23.430 13.930 -33.449 1.00 80.31 215 ASP A CA 1
ATOM 1641 C C . ASP A 1 215 ? 22.300 12.900 -33.597 1.00 80.31 215 ASP A C 1
ATOM 1643 O O . ASP A 1 215 ? 22.525 11.724 -33.897 1.00 80.31 215 ASP A O 1
ATOM 1647 N N . PHE A 1 216 ? 21.065 13.344 -33.358 1.00 77.50 216 PHE A N 1
ATOM 1648 C CA . PHE A 1 216 ? 19.864 12.518 -33.501 1.00 77.50 216 PHE A CA 1
ATOM 1649 C C . PHE A 1 216 ? 19.540 12.142 -34.955 1.00 77.50 216 PHE A C 1
ATOM 1651 O O . PHE A 1 216 ? 18.640 11.332 -35.169 1.00 77.50 216 PHE A O 1
ATOM 1658 N N . ALA A 1 217 ? 20.259 12.677 -35.950 1.00 80.31 217 ALA A N 1
ATOM 1659 C CA . ALA A 1 217 ? 20.155 12.206 -37.330 1.00 80.31 217 ALA A CA 1
ATOM 1660 C C . ALA A 1 217 ? 20.979 10.926 -37.565 1.00 80.31 217 ALA A C 1
ATOM 1662 O O . ALA A 1 217 ? 20.741 10.193 -38.525 1.00 80.31 217 ALA A O 1
ATOM 1663 N N . ASN A 1 218 ? 21.935 10.611 -36.685 1.00 85.31 218 ASN A N 1
ATOM 1664 C CA . ASN A 1 218 ? 22.739 9.405 -36.807 1.00 85.31 218 ASN A CA 1
ATOM 1665 C C . ASN A 1 218 ? 21.987 8.174 -36.274 1.00 85.31 218 ASN A C 1
ATOM 1667 O O . ASN A 1 218 ? 21.811 7.987 -35.069 1.00 85.31 218 ASN A O 1
ATOM 1671 N N . ARG A 1 219 ? 21.624 7.254 -37.172 1.00 84.94 219 ARG A N 1
ATOM 1672 C CA . ARG A 1 219 ? 20.960 5.986 -36.821 1.00 84.94 219 ARG A CA 1
ATOM 1673 C C . ARG A 1 219 ? 21.678 5.167 -35.745 1.00 84.94 219 ARG A C 1
ATOM 1675 O O . ARG A 1 219 ? 21.016 4.568 -34.904 1.00 84.94 219 ARG A O 1
ATOM 1682 N N . TRP A 1 220 ? 23.013 5.154 -35.711 1.00 87.44 220 TRP A N 1
ATOM 1683 C CA . TRP A 1 220 ? 23.763 4.401 -34.695 1.00 87.44 220 TRP A CA 1
ATOM 1684 C C . TRP A 1 220 ? 23.597 4.994 -33.297 1.00 87.44 220 TRP A C 1
ATOM 1686 O O . TRP A 1 220 ? 23.522 4.255 -32.316 1.00 87.44 220 TRP A O 1
ATOM 1696 N N . VAL A 1 221 ? 23.484 6.319 -33.215 1.00 87.56 221 VAL A N 1
ATOM 1697 C CA . VAL A 1 221 ? 23.189 7.037 -31.974 1.00 87.56 221 VAL A CA 1
ATOM 1698 C C . VAL A 1 221 ? 21.771 6.713 -31.503 1.00 87.56 221 VAL A C 1
ATOM 1700 O O . VAL A 1 221 ? 21.579 6.406 -30.327 1.00 87.56 221 VAL A O 1
ATOM 1703 N N . LEU A 1 222 ? 20.794 6.688 -32.417 1.00 87.38 222 LEU A N 1
ATOM 1704 C CA . LEU A 1 222 ? 19.413 6.306 -32.104 1.00 87.38 222 LEU A CA 1
ATOM 1705 C C . LEU A 1 222 ? 19.310 4.858 -31.599 1.00 87.38 222 LEU A C 1
ATOM 1707 O O . LEU A 1 222 ? 18.678 4.614 -30.571 1.00 87.38 222 LEU A O 1
ATOM 1711 N N . PHE A 1 223 ? 19.979 3.903 -32.254 1.00 89.69 223 PHE A N 1
ATOM 1712 C CA . PHE A 1 223 ? 20.037 2.514 -31.780 1.00 89.69 223 PHE A CA 1
ATOM 1713 C C . PHE A 1 223 ? 20.757 2.381 -30.435 1.00 89.69 223 PHE A C 1
ATOM 1715 O O . PHE A 1 223 ? 20.306 1.623 -29.575 1.00 89.69 223 PHE A O 1
ATOM 1722 N N . GLY A 1 224 ? 21.838 3.136 -30.217 1.00 89.19 224 GLY A N 1
ATOM 1723 C CA . GLY A 1 224 ? 22.516 3.201 -28.923 1.00 89.19 224 GLY A CA 1
ATOM 1724 C C . GLY A 1 224 ? 21.584 3.695 -27.814 1.00 89.19 224 GLY A C 1
ATOM 1725 O O . GLY A 1 224 ? 21.477 3.055 -26.767 1.00 89.19 224 GLY A O 1
ATOM 1726 N N . GLY A 1 225 ? 20.842 4.776 -28.069 1.00 88.69 225 GLY A N 1
ATOM 1727 C CA . GLY A 1 225 ? 19.830 5.306 -27.153 1.00 88.69 225 GLY A CA 1
ATOM 1728 C C . GLY A 1 225 ? 18.711 4.304 -26.860 1.00 88.69 225 GLY A C 1
ATOM 1729 O O . GLY A 1 225 ? 18.358 4.101 -25.698 1.00 88.69 225 GLY A O 1
ATOM 1730 N N . LEU A 1 226 ? 18.209 3.613 -27.888 1.00 91.31 226 LEU A N 1
ATOM 1731 C CA . LEU A 1 226 ? 17.213 2.546 -27.748 1.00 91.31 226 LEU A CA 1
ATOM 1732 C C . LEU A 1 226 ? 17.735 1.398 -26.868 1.00 91.31 226 LEU A C 1
ATOM 1734 O O . LEU A 1 226 ? 17.006 0.880 -26.021 1.00 91.31 226 LEU A O 1
ATOM 1738 N N . GLY A 1 227 ? 19.009 1.025 -27.028 1.00 92.19 227 GLY A N 1
ATOM 1739 C CA . GLY A 1 227 ? 19.678 0.021 -26.202 1.00 92.19 227 GLY A CA 1
ATOM 1740 C C . GLY A 1 227 ? 19.772 0.437 -24.732 1.00 92.19 227 GLY A C 1
ATOM 1741 O O . GLY A 1 227 ? 19.395 -0.335 -23.850 1.00 92.19 227 GLY A O 1
ATOM 1742 N N . VAL A 1 228 ? 20.196 1.675 -24.456 1.00 91.56 228 VAL A N 1
ATOM 1743 C CA . VAL A 1 228 ? 20.248 2.223 -23.088 1.00 91.56 228 VAL A CA 1
ATOM 1744 C C . VAL A 1 228 ? 18.856 2.250 -22.453 1.00 91.56 228 VAL A C 1
ATOM 1746 O O . VAL A 1 228 ? 18.685 1.795 -21.321 1.00 91.56 228 VAL A O 1
ATOM 1749 N N . LEU A 1 229 ? 17.849 2.724 -23.191 1.00 91.38 229 LEU A N 1
ATOM 1750 C CA . LEU A 1 229 ? 16.464 2.767 -22.726 1.00 91.38 229 LEU A CA 1
ATOM 1751 C C . LEU A 1 229 ? 15.926 1.359 -22.438 1.00 91.38 229 LEU A C 1
ATOM 1753 O O . LEU A 1 229 ? 15.278 1.147 -21.415 1.00 91.38 229 LEU A O 1
ATOM 1757 N N . SER A 1 230 ? 16.262 0.381 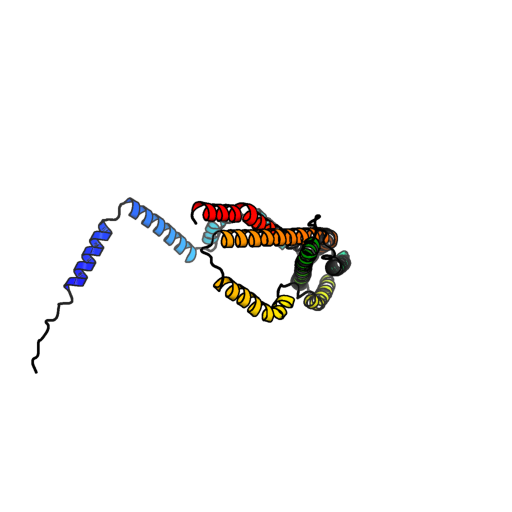-23.283 1.00 92.44 230 SER A N 1
ATOM 1758 C CA . SER A 1 230 ? 15.884 -1.022 -23.083 1.00 92.4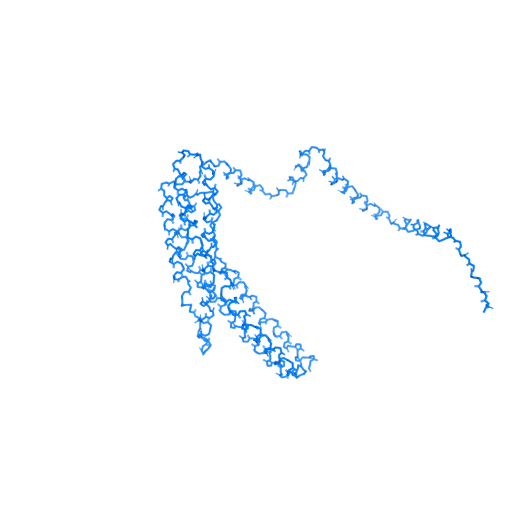4 230 SER A CA 1
ATOM 1759 C C . SER A 1 230 ? 16.440 -1.583 -21.772 1.00 92.44 230 SER A C 1
ATOM 1761 O O . SER A 1 230 ? 15.705 -2.194 -20.994 1.00 92.44 230 SER A O 1
ATOM 1763 N N . VAL A 1 231 ? 17.725 -1.336 -21.490 1.00 91.69 231 VAL A N 1
ATOM 1764 C CA . VAL A 1 231 ? 18.369 -1.758 -20.236 1.00 91.69 231 VAL A CA 1
ATOM 1765 C C . VAL A 1 231 ? 17.713 -1.080 -19.034 1.00 91.69 231 VAL A C 1
ATOM 1767 O O . VAL A 1 231 ? 17.418 -1.748 -18.044 1.00 91.69 231 VAL A O 1
ATOM 1770 N N . LEU A 1 232 ? 17.429 0.222 -19.121 1.00 91.56 232 LEU A N 1
ATOM 1771 C CA . LEU A 1 232 ? 16.768 0.963 -18.048 1.00 91.56 232 LEU A CA 1
ATOM 1772 C C . LEU A 1 232 ? 15.371 0.403 -17.741 1.00 91.56 232 LEU A C 1
ATOM 1774 O O . LEU A 1 232 ? 15.058 0.146 -16.579 1.00 91.56 232 LEU A O 1
ATOM 1778 N N . PHE A 1 233 ? 14.549 0.171 -18.767 1.00 92.62 233 PHE A N 1
ATOM 1779 C CA . PHE A 1 233 ? 13.199 -0.383 -18.614 1.00 92.62 233 PHE A CA 1
ATOM 1780 C C . PHE A 1 233 ? 13.233 -1.785 -18.006 1.00 92.62 233 PHE A C 1
ATOM 1782 O O . PHE A 1 233 ? 12.449 -2.087 -17.104 1.00 92.62 233 PHE A O 1
ATOM 1789 N N . PHE A 1 234 ? 14.170 -2.623 -18.457 1.00 92.81 234 PHE A N 1
ATOM 1790 C CA . PHE A 1 234 ? 14.379 -3.956 -17.901 1.00 92.81 234 PHE A CA 1
ATOM 1791 C C . PHE A 1 234 ? 14.736 -3.903 -16.408 1.00 92.81 234 PHE A C 1
ATOM 1793 O O . PHE A 1 234 ? 14.134 -4.614 -15.602 1.00 92.81 234 PHE A O 1
ATOM 1800 N N . LEU A 1 235 ? 15.676 -3.031 -16.024 1.00 91.56 235 LEU A N 1
ATOM 1801 C CA . LEU A 1 235 ? 16.102 -2.877 -14.632 1.00 91.56 235 LEU A CA 1
ATOM 1802 C C . LEU A 1 235 ? 14.980 -2.337 -13.741 1.00 91.56 235 LEU A C 1
ATOM 1804 O O . LEU A 1 235 ? 14.717 -2.922 -12.692 1.00 91.56 235 LEU A O 1
ATOM 1808 N N . LEU A 1 236 ? 14.292 -1.273 -14.164 1.00 93.19 236 LEU A N 1
ATOM 1809 C CA . LEU A 1 236 ? 13.188 -0.680 -13.403 1.00 93.19 236 LEU A CA 1
ATOM 1810 C C . LEU A 1 236 ? 12.034 -1.666 -13.221 1.00 93.19 236 LEU A C 1
ATOM 1812 O O . LEU A 1 236 ? 11.539 -1.825 -12.106 1.00 93.19 236 LEU A O 1
ATOM 1816 N N . SER A 1 237 ? 11.645 -2.372 -14.285 1.00 93.81 237 SER A N 1
ATOM 1817 C CA . SER A 1 237 ? 10.626 -3.421 -14.199 1.00 93.81 237 SER A CA 1
ATOM 1818 C C . SER A 1 237 ? 11.029 -4.508 -13.195 1.00 93.81 237 SER A C 1
ATOM 1820 O O . SER A 1 237 ? 10.249 -4.856 -12.305 1.00 93.81 237 SER A O 1
ATOM 1822 N N . GLY A 1 238 ? 12.277 -4.987 -13.269 1.00 92.38 238 GLY A N 1
ATOM 1823 C CA . GLY A 1 238 ? 12.804 -5.990 -12.345 1.00 92.38 238 GLY A CA 1
ATOM 1824 C C . GLY A 1 238 ? 12.796 -5.531 -10.883 1.00 92.38 238 GLY A C 1
ATOM 1825 O O . GLY A 1 238 ? 12.366 -6.289 -10.013 1.00 92.38 238 GLY A O 1
ATOM 1826 N N . MET A 1 239 ? 13.218 -4.292 -10.611 1.00 94.12 239 MET A N 1
ATOM 1827 C CA . MET A 1 239 ? 13.201 -3.696 -9.268 1.00 94.12 239 MET A CA 1
ATOM 1828 C C . MET A 1 239 ? 11.777 -3.580 -8.716 1.00 94.12 239 MET A C 1
ATOM 1830 O O . MET A 1 239 ? 11.524 -4.002 -7.588 1.00 94.12 239 MET A O 1
ATOM 1834 N N . LEU A 1 240 ? 10.844 -3.049 -9.515 1.00 94.56 240 LEU A N 1
ATOM 1835 C CA . LEU A 1 240 ? 9.444 -2.872 -9.124 1.00 94.56 240 LEU A CA 1
ATOM 1836 C C . LEU A 1 240 ? 8.783 -4.212 -8.809 1.00 94.56 240 LEU A C 1
ATOM 1838 O O . LEU A 1 240 ? 8.158 -4.359 -7.761 1.00 94.56 240 LEU A O 1
ATOM 1842 N N . LEU A 1 241 ? 8.960 -5.205 -9.683 1.00 94.44 241 LEU A N 1
ATOM 1843 C CA . LEU A 1 241 ? 8.362 -6.523 -9.505 1.00 94.44 241 LEU A CA 1
ATOM 1844 C C . LEU A 1 241 ? 8.952 -7.252 -8.292 1.00 94.44 241 LEU A C 1
ATOM 1846 O O . LEU A 1 241 ? 8.209 -7.823 -7.491 1.00 94.44 241 LEU A O 1
ATOM 1850 N N . ALA A 1 242 ? 10.277 -7.213 -8.123 1.00 93.75 242 ALA A N 1
ATOM 1851 C CA . ALA A 1 242 ? 10.942 -7.819 -6.976 1.00 93.75 242 ALA A CA 1
ATOM 1852 C C . ALA A 1 242 ? 10.509 -7.155 -5.661 1.00 93.75 242 ALA A C 1
ATOM 1854 O O . ALA A 1 242 ? 10.096 -7.861 -4.736 1.00 93.75 242 ALA A O 1
ATOM 1855 N N . GLY A 1 243 ? 10.521 -5.821 -5.598 1.00 94.19 243 GLY A N 1
ATOM 1856 C CA . GLY A 1 243 ? 10.089 -5.062 -4.425 1.00 94.19 243 GLY A CA 1
ATOM 1857 C C . GLY A 1 243 ? 8.625 -5.325 -4.069 1.00 94.19 243 GLY A C 1
ATOM 1858 O O . GLY A 1 243 ? 8.322 -5.707 -2.937 1.00 94.19 243 GLY A O 1
ATOM 1859 N N . ALA A 1 244 ? 7.725 -5.241 -5.056 1.00 95.12 244 ALA A N 1
ATOM 1860 C CA . ALA A 1 244 ? 6.304 -5.539 -4.887 1.00 95.12 244 ALA A CA 1
ATOM 1861 C C . ALA A 1 244 ? 6.061 -6.973 -4.395 1.00 95.12 244 ALA A C 1
ATOM 1863 O O . ALA A 1 244 ? 5.254 -7.193 -3.493 1.00 95.12 244 ALA A O 1
ATOM 1864 N N . SER A 1 245 ? 6.783 -7.959 -4.938 1.00 94.75 245 SER A N 1
ATOM 1865 C CA . SER A 1 245 ? 6.624 -9.362 -4.535 1.00 94.75 245 SER A CA 1
ATOM 1866 C C . SER A 1 245 ? 6.995 -9.601 -3.066 1.00 94.75 245 SER A C 1
ATOM 1868 O O . SER A 1 245 ? 6.286 -10.317 -2.351 1.00 94.75 245 SER A O 1
ATOM 1870 N N . VAL A 1 246 ? 8.081 -8.978 -2.596 1.00 95.12 246 VAL A N 1
ATOM 1871 C CA . VAL A 1 246 ? 8.564 -9.106 -1.217 1.00 95.12 246 VAL A CA 1
ATOM 1872 C C . VAL A 1 246 ? 7.618 -8.396 -0.262 1.00 95.12 246 VAL A C 1
ATOM 1874 O O . VAL A 1 246 ? 7.176 -9.021 0.707 1.00 95.12 246 VAL A O 1
ATOM 1877 N N . ALA A 1 247 ? 7.253 -7.150 -0.579 1.00 95.44 247 ALA A N 1
ATOM 1878 C CA . ALA A 1 247 ? 6.305 -6.369 0.202 1.00 95.44 247 ALA A CA 1
ATOM 1879 C C . ALA A 1 247 ? 4.968 -7.108 0.333 1.00 95.44 247 ALA A C 1
ATOM 1881 O O . ALA A 1 247 ? 4.551 -7.409 1.447 1.00 95.44 247 ALA A O 1
ATOM 1882 N N . ARG A 1 248 ? 4.351 -7.539 -0.778 1.00 95.81 248 ARG A N 1
ATOM 1883 C CA . ARG A 1 248 ? 3.072 -8.272 -0.755 1.00 95.81 248 ARG A CA 1
ATOM 1884 C C . ARG A 1 248 ? 3.145 -9.534 0.096 1.00 95.81 248 ARG A C 1
ATOM 1886 O O . ARG A 1 248 ? 2.262 -9.794 0.915 1.00 95.81 248 ARG A O 1
ATOM 1893 N N . ARG A 1 249 ? 4.191 -10.346 -0.093 1.00 95.56 249 ARG A N 1
ATOM 1894 C CA . ARG A 1 249 ? 4.354 -11.612 0.636 1.00 95.56 249 ARG A CA 1
ATOM 1895 C C . ARG A 1 249 ? 4.474 -11.376 2.139 1.00 95.56 249 ARG A C 1
ATOM 1897 O O . ARG A 1 249 ? 3.861 -12.112 2.911 1.00 95.56 249 ARG A O 1
ATOM 1904 N N . ARG A 1 250 ? 5.258 -10.380 2.557 1.00 96.06 250 ARG A N 1
ATOM 1905 C CA . ARG A 1 250 ? 5.504 -10.090 3.976 1.00 96.06 250 ARG A CA 1
ATOM 1906 C C . ARG A 1 250 ? 4.351 -9.342 4.627 1.00 96.06 250 ARG A C 1
ATOM 1908 O O . ARG A 1 250 ? 3.941 -9.750 5.707 1.00 96.06 250 ARG A O 1
ATOM 1915 N N . SER A 1 251 ? 3.756 -8.365 3.948 1.00 96.38 251 SER A N 1
ATOM 1916 C CA . SER A 1 251 ? 2.517 -7.710 4.378 1.00 96.38 251 SER A CA 1
ATOM 1917 C C . SER A 1 251 ? 1.416 -8.736 4.629 1.00 96.38 251 SER A C 1
ATOM 1919 O O . SER A 1 251 ? 0.806 -8.732 5.695 1.00 96.38 251 SER A O 1
ATOM 1921 N N . LYS A 1 252 ? 1.221 -9.696 3.713 1.00 95.88 252 LYS A N 1
ATOM 1922 C CA . LYS A 1 252 ? 0.251 -10.781 3.913 1.00 95.88 252 LYS A CA 1
ATOM 1923 C C . LYS A 1 252 ? 0.628 -11.695 5.083 1.00 95.88 252 LYS A C 1
ATOM 1925 O O . LYS A 1 252 ? -0.239 -12.037 5.876 1.00 95.88 252 LYS A O 1
ATOM 1930 N N . LEU A 1 253 ? 1.895 -12.088 5.205 1.00 97.00 253 LEU A N 1
ATOM 1931 C CA . LEU A 1 253 ? 2.347 -12.965 6.291 1.00 97.00 253 LEU A CA 1
ATOM 1932 C C . LEU A 1 253 ? 2.171 -12.323 7.676 1.00 97.00 253 LEU A C 1
ATOM 1934 O O . LEU A 1 253 ? 1.773 -13.005 8.613 1.00 97.00 253 LEU A O 1
ATOM 1938 N N . ILE A 1 254 ? 2.482 -11.032 7.797 1.00 97.75 254 ILE A N 1
ATOM 1939 C CA . ILE A 1 254 ? 2.530 -10.321 9.078 1.00 97.75 254 ILE A CA 1
ATOM 1940 C C . ILE A 1 254 ? 1.151 -9.771 9.454 1.00 97.75 254 ILE A C 1
ATOM 1942 O O . ILE A 1 254 ? 0.727 -9.928 10.594 1.00 97.75 254 ILE A O 1
ATOM 1946 N N . MET A 1 255 ? 0.435 -9.147 8.514 1.00 98.00 255 MET A N 1
ATOM 1947 C CA . MET A 1 255 ? -0.765 -8.362 8.833 1.00 98.00 255 MET A CA 1
ATOM 1948 C C . MET A 1 255 ? -2.084 -9.101 8.639 1.00 98.00 255 MET A C 1
ATOM 1950 O O . MET A 1 255 ? -3.079 -8.685 9.228 1.00 98.00 255 MET A O 1
ATOM 1954 N N . HIS A 1 256 ? -2.134 -10.175 7.843 1.00 95.94 256 HIS A N 1
ATOM 1955 C CA . HIS A 1 256 ? -3.417 -10.770 7.453 1.00 95.94 256 HIS A CA 1
ATOM 1956 C C . HIS A 1 256 ? -4.236 -11.256 8.655 1.00 95.94 256 HIS A C 1
ATOM 1958 O O . HIS A 1 256 ? -5.385 -10.855 8.810 1.00 95.94 256 HIS A O 1
ATOM 1964 N N . GLN A 1 257 ? -3.640 -12.068 9.533 1.00 97.25 257 GLN A N 1
ATOM 1965 C CA . GLN A 1 257 ? -4.336 -12.575 10.717 1.00 97.25 257 GLN A CA 1
ATOM 1966 C C . GLN A 1 257 ? -4.589 -11.478 11.772 1.00 97.25 257 GLN A C 1
ATOM 1968 O O . GLN A 1 257 ? -5.724 -11.387 12.239 1.00 97.25 257 GLN A O 1
ATOM 1973 N N . PRO A 1 258 ? -3.616 -10.613 12.135 1.00 98.25 258 PRO A N 1
ATOM 1974 C CA . PRO A 1 258 ? -3.854 -9.533 13.096 1.00 98.25 258 PRO A CA 1
ATOM 1975 C C . PRO A 1 258 ? -4.940 -8.539 12.671 1.00 98.25 258 PRO A C 1
ATOM 1977 O O . PRO A 1 258 ? -5.793 -8.192 13.486 1.00 98.25 258 PRO A O 1
ATOM 1980 N N . LEU A 1 259 ? -4.950 -8.106 11.403 1.00 97.50 259 LEU A N 1
ATOM 1981 C CA . LEU A 1 259 ? -5.995 -7.207 10.908 1.00 97.50 259 LEU A CA 1
ATOM 1982 C C . LEU A 1 259 ? -7.341 -7.914 10.816 1.00 97.50 259 LEU A C 1
ATOM 1984 O O . LEU A 1 259 ? -8.338 -7.317 11.199 1.00 97.50 259 LEU A O 1
ATOM 1988 N N . ALA A 1 260 ? -7.389 -9.171 10.367 1.00 96.88 260 ALA A N 1
ATOM 1989 C CA . ALA A 1 260 ? -8.641 -9.923 10.338 1.00 96.88 260 ALA A CA 1
ATOM 1990 C C . ALA A 1 260 ? -9.250 -10.050 11.743 1.00 96.88 260 ALA A C 1
ATOM 1992 O O . ALA A 1 260 ? -10.423 -9.734 11.921 1.00 96.88 260 ALA A O 1
ATOM 1993 N N . ALA A 1 261 ? -8.443 -10.415 12.745 1.00 97.44 261 ALA A N 1
ATOM 1994 C CA . ALA A 1 261 ? -8.890 -10.504 14.134 1.00 97.44 261 ALA A CA 1
ATOM 1995 C C . ALA A 1 261 ? -9.391 -9.150 14.659 1.00 97.44 261 ALA A C 1
ATOM 1997 O O . ALA A 1 261 ? -10.447 -9.072 15.281 1.00 97.44 261 ALA A O 1
ATOM 1998 N N . LEU A 1 262 ? -8.676 -8.057 14.373 1.00 97.94 262 LEU A N 1
ATOM 1999 C CA . LEU A 1 262 ? -9.121 -6.725 14.772 1.00 97.94 262 LEU A CA 1
ATOM 2000 C C . LEU A 1 262 ? -10.433 -6.328 14.080 1.00 97.94 262 LEU A C 1
ATOM 2002 O O . LEU A 1 262 ? -11.353 -5.869 14.754 1.00 97.94 262 LEU A O 1
ATOM 2006 N N . TRP A 1 263 ? -10.557 -6.551 12.771 1.00 96.56 263 TRP A N 1
ATOM 2007 C CA . TRP A 1 263 ? -11.781 -6.251 12.021 1.00 96.56 263 TRP A CA 1
ATOM 2008 C C . TRP A 1 263 ? -12.970 -7.096 12.473 1.00 96.56 263 TRP A C 1
ATOM 2010 O O . TRP A 1 263 ? -14.088 -6.587 12.495 1.00 96.56 263 TRP A O 1
ATOM 2020 N N . GLU A 1 264 ? -12.738 -8.338 12.893 1.00 96.00 264 GLU A N 1
ATOM 2021 C CA . GLU A 1 264 ? -13.758 -9.189 13.504 1.00 96.00 264 GLU A CA 1
ATOM 2022 C C . GLU A 1 264 ? -14.249 -8.601 14.836 1.00 96.00 264 GLU A C 1
ATOM 2024 O O . GLU A 1 264 ? -15.454 -8.524 15.065 1.00 96.00 264 GLU A O 1
ATOM 2029 N N . THR A 1 265 ? -13.338 -8.117 15.694 1.00 96.62 265 THR A N 1
ATOM 2030 C CA . THR A 1 265 ? -13.724 -7.525 16.990 1.00 96.62 265 THR A CA 1
ATOM 2031 C C . THR A 1 265 ? -14.426 -6.178 16.864 1.00 96.62 265 THR A C 1
ATOM 2033 O O . THR A 1 265 ? -15.341 -5.892 17.638 1.00 96.62 265 THR A O 1
ATOM 2036 N N . VAL A 1 266 ? -14.034 -5.353 15.887 1.00 94.56 266 VAL A N 1
ATOM 2037 C CA . VAL A 1 266 ? -14.735 -4.096 15.602 1.00 94.56 266 VAL A CA 1
ATOM 2038 C C . VAL A 1 266 ? -16.089 -4.393 14.963 1.00 94.56 266 VAL A C 1
ATOM 2040 O O . VAL A 1 266 ? -17.092 -3.827 15.384 1.00 94.56 266 VAL A O 1
ATOM 2043 N N . GLY A 1 267 ? -16.127 -5.304 13.989 1.00 91.06 267 GLY A N 1
ATOM 2044 C CA . GLY A 1 267 ? -17.308 -5.614 13.191 1.00 91.06 267 GLY A CA 1
ATOM 2045 C C . GLY A 1 267 ? -17.752 -4.448 12.304 1.00 91.06 267 GLY A C 1
ATOM 2046 O O . GLY A 1 267 ? -17.448 -3.285 12.571 1.00 91.06 267 GLY A O 1
ATOM 2047 N N . HIS A 1 268 ? -18.483 -4.758 11.227 1.00 85.94 268 HIS A N 1
ATOM 2048 C CA . HIS A 1 268 ? -19.220 -3.779 10.406 1.00 85.94 268 HIS A CA 1
ATOM 2049 C C . HIS A 1 268 ? -18.379 -2.550 9.996 1.00 85.94 268 HIS A C 1
ATOM 2051 O O . HIS A 1 268 ? -18.866 -1.424 9.973 1.00 85.94 268 HIS A O 1
ATOM 2057 N N . ALA A 1 269 ? -17.077 -2.755 9.766 1.00 86.81 269 ALA A N 1
ATOM 2058 C CA . ALA A 1 269 ? -16.084 -1.707 9.512 1.00 86.81 269 ALA A CA 1
ATOM 2059 C C . ALA A 1 269 ? -15.611 -1.699 8.047 1.00 86.81 269 ALA A C 1
ATOM 2061 O O . ALA A 1 269 ? -14.552 -1.153 7.735 1.00 86.81 269 ALA A O 1
ATOM 2062 N N . GLY A 1 270 ? -16.368 -2.347 7.156 1.00 87.88 270 GLY A N 1
ATOM 2063 C CA . GLY A 1 270 ? -15.942 -2.633 5.792 1.00 87.88 270 GLY A CA 1
ATOM 2064 C C . GLY A 1 270 ? -14.752 -3.596 5.747 1.00 87.88 270 GLY A C 1
ATOM 2065 O O . GLY A 1 270 ? -14.589 -4.458 6.613 1.00 87.88 270 GLY A O 1
ATOM 2066 N N . ARG A 1 271 ? -13.917 -3.455 4.715 1.00 91.31 271 ARG A N 1
ATOM 2067 C CA . ARG A 1 271 ? -12.709 -4.270 4.529 1.00 91.31 271 ARG A CA 1
ATOM 2068 C C . ARG A 1 271 ? -11.497 -3.621 5.207 1.00 91.31 271 ARG A C 1
ATOM 2070 O O . ARG A 1 271 ? -11.427 -2.390 5.251 1.00 91.31 271 ARG A O 1
ATOM 2077 N N . PRO A 1 272 ? -10.545 -4.419 5.721 1.00 94.19 272 PRO A N 1
ATOM 2078 C CA . PRO A 1 272 ? -9.272 -3.886 6.180 1.00 94.19 272 PRO A CA 1
ATOM 2079 C C . PRO A 1 272 ? -8.493 -3.239 5.025 1.00 94.19 272 PRO A C 1
ATOM 2081 O O . PRO A 1 272 ? -8.686 -3.636 3.873 1.00 94.19 272 PRO A O 1
ATOM 2084 N N . PRO A 1 273 ? -7.613 -2.262 5.316 1.00 94.69 273 PRO A N 1
ATOM 2085 C CA . PRO A 1 273 ? -6.680 -1.723 4.338 1.00 94.69 273 PRO A CA 1
ATOM 2086 C C . PRO A 1 273 ? -5.864 -2.835 3.680 1.00 94.69 273 PRO A C 1
ATOM 2088 O O . PRO A 1 273 ? -5.508 -3.820 4.329 1.00 94.69 273 PRO A O 1
ATOM 2091 N N . GLU A 1 274 ? -5.530 -2.643 2.409 1.00 93.19 274 GLU A N 1
ATOM 2092 C CA . GLU A 1 274 ? -4.644 -3.524 1.650 1.00 93.19 274 GLU A CA 1
ATOM 2093 C C . GLU A 1 274 ? -3.361 -2.779 1.260 1.00 93.19 274 GLU A C 1
ATOM 2095 O O . GLU A 1 274 ? -3.319 -1.547 1.278 1.00 93.19 274 GLU A O 1
ATOM 2100 N N . ASP A 1 275 ? -2.303 -3.528 0.943 1.00 91.25 275 ASP A N 1
ATOM 2101 C CA . ASP A 1 275 ? -1.047 -2.970 0.441 1.00 91.25 275 ASP A CA 1
ATOM 2102 C C . ASP A 1 275 ? -1.118 -2.625 -1.058 1.00 91.25 275 ASP A C 1
ATOM 2104 O O . ASP A 1 275 ? -1.809 -3.290 -1.832 1.00 91.25 275 ASP A O 1
ATOM 2108 N N . ASP A 1 276 ? -0.330 -1.633 -1.478 1.00 87.94 276 ASP A N 1
ATOM 2109 C CA . ASP A 1 276 ? -0.306 -1.128 -2.859 1.00 87.94 276 ASP A CA 1
ATOM 2110 C C . ASP A 1 276 ? 0.584 -1.946 -3.813 1.00 87.94 276 ASP A C 1
ATOM 2112 O O . ASP A 1 276 ? 0.839 -1.531 -4.947 1.00 87.94 276 ASP A O 1
ATOM 2116 N N . ALA A 1 277 ? 1.081 -3.124 -3.412 1.00 90.25 277 ALA A N 1
ATOM 2117 C CA . ALA A 1 277 ? 2.025 -3.882 -4.236 1.00 90.25 277 ALA A CA 1
ATOM 2118 C C . ALA A 1 277 ? 1.454 -4.273 -5.609 1.00 90.25 277 ALA A C 1
ATOM 2120 O O . ALA A 1 277 ? 2.208 -4.442 -6.567 1.00 90.25 277 ALA A O 1
ATOM 2121 N N . THR A 1 278 ? 0.131 -4.396 -5.730 1.00 91.38 278 THR A N 1
ATOM 2122 C CA . THR A 1 278 ? -0.549 -4.657 -7.005 1.00 91.38 278 THR A CA 1
ATOM 2123 C C . THR A 1 278 ? -0.361 -3.518 -8.007 1.00 91.38 278 THR A C 1
ATOM 2125 O O . THR A 1 278 ? -0.132 -3.794 -9.183 1.00 91.38 278 THR A O 1
ATOM 2128 N N . LEU A 1 279 ? -0.375 -2.258 -7.559 1.00 88.38 279 LEU A N 1
ATOM 2129 C CA . LEU A 1 279 ? -0.124 -1.091 -8.411 1.00 88.38 279 LEU A CA 1
ATOM 2130 C C . LEU A 1 279 ? 1.322 -1.081 -8.919 1.00 88.38 279 LEU A C 1
ATOM 2132 O O . LEU A 1 279 ? 1.564 -0.857 -10.105 1.00 88.38 279 LEU A O 1
ATOM 2136 N N . PHE A 1 280 ? 2.282 -1.405 -8.051 1.00 91.38 280 PHE A N 1
ATOM 2137 C CA . PHE A 1 280 ? 3.694 -1.517 -8.429 1.00 91.38 280 PHE A CA 1
ATOM 2138 C C . PHE A 1 280 ? 3.951 -2.687 -9.387 1.00 91.38 280 PHE A C 1
ATOM 2140 O O . PHE A 1 280 ? 4.695 -2.543 -10.358 1.00 91.38 280 PHE A O 1
ATOM 2147 N N . ALA A 1 281 ? 3.296 -3.829 -9.167 1.00 91.75 281 ALA A N 1
ATOM 2148 C CA . ALA A 1 281 ? 3.356 -4.966 -10.081 1.00 91.75 281 ALA A CA 1
ATOM 2149 C C . ALA A 1 281 ? 2.733 -4.637 -11.450 1.00 91.75 281 ALA A C 1
ATOM 2151 O O . ALA A 1 281 ? 3.283 -5.023 -12.482 1.00 91.75 281 ALA A O 1
ATOM 2152 N N . LEU A 1 282 ? 1.629 -3.882 -11.477 1.00 93.69 282 LEU A N 1
ATOM 2153 C CA . LEU A 1 282 ? 1.013 -3.402 -12.713 1.00 93.69 282 LEU A CA 1
ATOM 2154 C C . LEU A 1 282 ? 1.941 -2.439 -13.465 1.00 93.69 282 LEU A C 1
ATOM 2156 O O . LEU A 1 282 ? 2.120 -2.587 -14.672 1.00 93.69 282 LEU A O 1
ATOM 2160 N N . ALA A 1 283 ? 2.586 -1.503 -12.765 1.00 91.50 283 ALA A N 1
ATOM 2161 C CA . ALA A 1 283 ? 3.575 -0.610 -13.364 1.00 91.50 283 ALA A CA 1
ATOM 2162 C C . ALA A 1 283 ? 4.756 -1.390 -13.970 1.00 91.50 283 ALA A C 1
ATOM 2164 O O . ALA A 1 283 ? 5.162 -1.113 -15.099 1.00 91.50 283 ALA A O 1
ATOM 2165 N N . ALA A 1 284 ? 5.260 -2.417 -13.274 1.00 93.88 284 ALA A N 1
ATOM 2166 C CA . ALA A 1 284 ? 6.296 -3.305 -13.803 1.00 93.88 284 ALA A CA 1
ATOM 2167 C C . ALA A 1 284 ? 5.834 -4.042 -15.074 1.00 93.88 284 ALA A C 1
ATOM 2169 O O . ALA A 1 284 ? 6.581 -4.145 -16.051 1.00 93.88 284 ALA A O 1
ATOM 2170 N N . LEU A 1 285 ? 4.585 -4.518 -15.098 1.00 95.12 285 LEU A N 1
ATOM 2171 C CA . LEU A 1 285 ? 4.005 -5.176 -16.269 1.00 95.12 285 LEU A CA 1
ATOM 2172 C C . LEU A 1 285 ? 3.911 -4.219 -17.465 1.00 95.12 285 LEU A C 1
ATOM 2174 O O . LEU A 1 285 ? 4.299 -4.591 -18.571 1.00 95.12 285 LEU A O 1
ATOM 2178 N N . ILE A 1 286 ? 3.466 -2.979 -17.241 1.00 94.50 286 ILE A N 1
ATOM 2179 C CA . ILE A 1 286 ? 3.390 -1.941 -18.280 1.00 94.50 286 ILE A CA 1
ATOM 2180 C C . ILE A 1 286 ? 4.786 -1.622 -18.827 1.00 94.50 286 ILE A C 1
ATOM 2182 O O . ILE A 1 286 ? 4.973 -1.624 -20.042 1.00 94.50 286 ILE A O 1
ATOM 2186 N N . LEU A 1 287 ? 5.787 -1.423 -17.962 1.00 93.06 287 LEU A N 1
ATOM 2187 C CA . LEU A 1 287 ? 7.172 -1.191 -18.394 1.00 93.06 287 LEU A CA 1
ATOM 2188 C C . LEU A 1 287 ? 7.721 -2.367 -19.208 1.00 93.06 287 LEU A C 1
ATOM 2190 O O . LEU A 1 287 ? 8.386 -2.166 -20.222 1.00 93.06 287 LEU A O 1
ATOM 2194 N N . THR A 1 288 ? 7.404 -3.595 -18.802 1.00 94.38 288 THR A N 1
ATOM 2195 C CA . THR A 1 288 ? 7.782 -4.803 -19.547 1.00 94.38 288 THR A CA 1
ATOM 2196 C C . THR A 1 288 ? 7.114 -4.838 -20.919 1.00 94.38 288 THR A C 1
ATOM 2198 O O . THR A 1 288 ? 7.771 -5.130 -21.913 1.00 94.38 288 THR A O 1
ATOM 2201 N N . ALA A 1 289 ? 5.829 -4.494 -21.009 1.00 94.25 289 ALA A N 1
ATOM 2202 C CA . ALA A 1 289 ? 5.132 -4.402 -22.287 1.00 94.25 289 ALA A CA 1
ATOM 2203 C C . ALA A 1 289 ? 5.750 -3.319 -23.190 1.00 94.25 289 ALA A C 1
ATOM 2205 O O . ALA A 1 289 ? 5.989 -3.563 -24.371 1.00 94.25 289 ALA A O 1
ATOM 2206 N N . MET A 1 290 ? 6.096 -2.149 -22.644 1.00 92.94 290 MET A N 1
ATOM 2207 C CA . MET A 1 290 ? 6.791 -1.102 -23.403 1.00 92.94 290 MET A CA 1
ATOM 2208 C C . MET A 1 290 ? 8.148 -1.583 -23.932 1.00 92.94 290 MET A C 1
ATOM 2210 O O . MET A 1 290 ? 8.469 -1.341 -25.096 1.00 92.94 290 MET A O 1
ATOM 2214 N N . LEU A 1 291 ? 8.904 -2.323 -23.115 1.00 93.94 291 LEU A N 1
ATOM 2215 C CA . LEU A 1 291 ? 10.172 -2.940 -23.507 1.00 93.94 291 LEU A CA 1
ATOM 2216 C C . LEU A 1 291 ? 10.030 -3.898 -24.695 1.00 93.94 291 LEU A C 1
ATOM 2218 O O . LEU A 1 291 ? 10.871 -3.884 -25.586 1.00 93.94 291 LEU A O 1
ATOM 2222 N N . TRP A 1 292 ? 8.975 -4.712 -24.720 1.00 93.94 292 TRP A N 1
ATOM 2223 C CA . TRP A 1 292 ? 8.795 -5.751 -25.738 1.00 93.94 292 TRP A CA 1
ATOM 2224 C C . TRP A 1 292 ? 8.043 -5.304 -26.991 1.00 93.94 292 TRP A C 1
ATOM 2226 O O . TRP A 1 292 ? 8.241 -5.897 -28.047 1.00 93.94 292 TRP A O 1
ATOM 2236 N N . PHE A 1 293 ? 7.193 -4.282 -26.903 1.00 94.25 293 PHE A N 1
ATOM 2237 C CA . PHE A 1 293 ? 6.364 -3.853 -28.033 1.00 94.25 293 PHE A CA 1
ATOM 2238 C C . PHE A 1 293 ? 6.768 -2.482 -28.569 1.00 94.25 293 PHE A C 1
ATOM 2240 O O . PHE A 1 293 ? 6.970 -2.323 -29.771 1.00 94.25 293 PHE A O 1
ATOM 2247 N N . VAL A 1 294 ? 6.922 -1.491 -27.688 1.00 91.50 294 VAL A N 1
ATOM 2248 C CA . VAL A 1 294 ? 7.148 -0.097 -28.099 1.00 91.50 294 VAL A CA 1
ATOM 2249 C C . VAL A 1 294 ? 8.578 0.099 -28.593 1.00 91.50 294 VAL A C 1
ATOM 2251 O O . VAL A 1 294 ? 8.783 0.671 -29.661 1.00 91.50 294 VAL A O 1
ATOM 2254 N N . LEU A 1 295 ? 9.567 -0.406 -27.853 1.00 90.94 295 LEU A N 1
ATOM 2255 C CA . LEU A 1 295 ? 10.979 -0.259 -28.214 1.00 90.94 295 LEU A CA 1
ATOM 2256 C C . LEU A 1 295 ? 11.334 -0.977 -29.534 1.00 90.94 295 LEU A C 1
ATOM 2258 O O . LEU A 1 295 ? 11.946 -0.337 -30.388 1.00 90.94 295 LEU A O 1
ATOM 2262 N N . PRO A 1 296 ? 10.913 -2.232 -29.790 1.00 91.81 296 PRO A N 1
ATOM 2263 C CA . PRO A 1 296 ? 11.152 -2.875 -31.083 1.00 91.81 296 PRO A CA 1
ATOM 2264 C C . PRO A 1 296 ? 10.430 -2.194 -32.245 1.00 91.81 296 PRO A C 1
ATOM 2266 O O . PRO A 1 296 ? 11.020 -2.049 -33.312 1.00 91.81 296 PRO A O 1
ATOM 2269 N N . ALA A 1 297 ? 9.193 -1.724 -32.046 1.00 91.94 297 ALA A N 1
ATOM 2270 C CA . ALA A 1 297 ? 8.478 -0.961 -33.068 1.00 91.94 297 ALA A CA 1
ATOM 2271 C C . ALA A 1 297 ? 9.211 0.347 -33.406 1.00 91.94 297 ALA A C 1
ATOM 2273 O O . ALA A 1 297 ? 9.412 0.651 -34.580 1.00 91.94 297 ALA A O 1
ATOM 2274 N N . ALA A 1 298 ? 9.681 1.083 -32.394 1.00 89.88 298 ALA A N 1
ATOM 2275 C CA . ALA A 1 298 ? 10.493 2.280 -32.594 1.00 89.88 298 ALA A CA 1
ATOM 2276 C C . ALA A 1 298 ? 11.808 1.961 -33.325 1.00 89.88 298 ALA A C 1
ATOM 2278 O O . ALA A 1 298 ? 12.167 2.655 -34.272 1.00 89.88 298 ALA A O 1
ATOM 2279 N N . GLY A 1 299 ? 12.489 0.876 -32.945 1.00 91.06 299 GLY A N 1
ATOM 2280 C CA . GLY A 1 299 ? 13.690 0.398 -33.632 1.00 91.06 299 GLY A CA 1
ATOM 2281 C C . GLY A 1 299 ? 13.439 0.034 -35.097 1.00 91.06 299 GLY A C 1
ATOM 2282 O O . GLY A 1 299 ? 14.254 0.370 -35.952 1.00 91.06 299 GLY A O 1
ATOM 2283 N N . ALA A 1 300 ? 12.300 -0.592 -35.408 1.00 91.69 300 ALA A N 1
ATOM 2284 C CA . ALA A 1 300 ? 11.903 -0.898 -36.780 1.00 91.69 300 ALA A CA 1
ATOM 2285 C C . ALA A 1 300 ? 11.634 0.378 -37.590 1.00 91.69 300 ALA A C 1
ATOM 2287 O O . ALA A 1 300 ? 12.114 0.497 -38.713 1.00 91.69 300 ALA A O 1
ATOM 2288 N N . VAL A 1 301 ? 10.929 1.358 -37.015 1.00 90.69 301 VAL A N 1
ATOM 2289 C CA . VAL A 1 301 ? 10.717 2.664 -37.659 1.00 90.69 301 VAL A CA 1
ATOM 2290 C C . VAL A 1 301 ? 12.056 3.338 -37.955 1.00 90.69 301 VAL A C 1
ATOM 2292 O O . VAL A 1 301 ? 12.272 3.771 -39.082 1.00 90.69 301 VAL A O 1
ATOM 2295 N N . ILE A 1 302 ? 12.979 3.361 -36.990 1.00 89.69 302 ILE A N 1
ATOM 2296 C CA . ILE A 1 302 ? 14.327 3.909 -37.193 1.00 89.69 302 ILE A CA 1
ATOM 2297 C C . ILE A 1 302 ? 15.061 3.151 -38.305 1.00 89.69 302 ILE A C 1
ATOM 2299 O O . ILE A 1 302 ? 15.698 3.777 -39.135 1.00 89.69 302 ILE A O 1
ATOM 2303 N N . TYR A 1 303 ? 14.959 1.823 -38.355 1.00 90.31 303 TYR A N 1
ATOM 2304 C CA . TYR A 1 303 ? 15.644 1.018 -39.368 1.00 90.31 303 TYR A CA 1
ATOM 2305 C C . TYR A 1 303 ? 15.121 1.241 -40.795 1.00 90.31 303 TYR A C 1
ATOM 2307 O O . TYR A 1 303 ? 15.904 1.231 -41.742 1.00 90.31 303 TYR A O 1
ATOM 2315 N N . PHE A 1 304 ? 13.801 1.376 -40.960 1.00 90.25 304 PHE A N 1
ATOM 2316 C CA . PHE A 1 304 ? 13.161 1.424 -42.278 1.00 90.25 304 PHE A CA 1
ATOM 2317 C C . PHE A 1 304 ? 12.926 2.841 -42.812 1.00 90.25 304 PHE A C 1
ATOM 2319 O O . PHE A 1 304 ? 12.768 2.998 -44.021 1.00 90.25 304 PHE A O 1
ATOM 2326 N N . VAL A 1 305 ? 12.858 3.854 -41.943 1.00 87.75 305 VAL A N 1
ATOM 2327 C CA . VAL A 1 305 ? 12.484 5.230 -42.320 1.00 87.75 305 VAL A CA 1
ATOM 2328 C C . VAL A 1 305 ? 13.673 6.200 -42.288 1.00 87.75 305 VAL A C 1
ATOM 2330 O O . VAL A 1 305 ? 13.660 7.165 -43.051 1.00 87.75 305 VAL A O 1
ATOM 2333 N N . LEU A 1 306 ? 14.682 5.961 -41.438 1.00 76.19 306 LEU A N 1
ATOM 2334 C CA . LEU A 1 306 ? 15.857 6.827 -41.225 1.00 76.19 306 LEU A CA 1
ATOM 2335 C C . LEU A 1 306 ? 17.153 6.194 -41.765 1.00 76.19 306 LEU A C 1
ATOM 2337 O O . LEU A 1 306 ? 17.954 6.941 -42.370 1.00 76.19 306 LEU A O 1
#

Foldseek 3Di:
DDDDDDDDDDPPPVVVVVVVVVVVVVVPDDVVNVVVVVVVVVVVVVVVVLVVDDDPVVVCVVVVVVCPCPVVVVLVVVLVVDLAQWPALVCQLVLLVLQVVLLVVLLVPLQPFQDFPCPDPCRVVLRVLLSVLLNLLSLVQSLQQLVLLLVSLVVSLVSDDPPDPSNVVSVVSNVVSVVCSVVSPPSDPCPVCVVCVVVVVVVVVVVVVVVVVDPPVDLVSVVVVLVVLLVVLVSLLSSLLRNLVSNQVSCCVRNVVSVVSNCNGSDSSPDRDDTPSVVSNVVSVVSVCCSVPVSVVVNVCSVPPD

Secondary structure (DSSP, 8-state):
-----PPPPPTTHHHHHHHHHHHHHHTT--HHHHHHHHHHHHHHHHHHHHHHTS-HHHHHHHHHTT---HHHHHHHHHHHT---S-S-HHHHHHHHHHHHHHHHHHHHHSSS-------GGGHHHHHHHHHHHHHHHHHHHHHHHHHHHHHHHHHHHHHS-TT-HHHHHHHHHHHHHHHHHHHHTT-STHHHHHHSHHHHHHHHHHHHHHHHTS-TT-HHHHHHHHHHHHHHHHHHHHHHHHHHHHHHHHHHHHHHHHHHHHHHHH-S--PPP--THHHHHHHHHHHHHIIIIIHHHHHHHHHHH-

pLDDT: mean 81.3, std 16.33, range [38.66, 98.38]